Protein AF-A0A5R2NB68-F1 (afdb_monomer)

Sequence (359 aa):
IEPADVLGRFRFDFLNQVLKGNRSAAGHLEDLQAHRPFRDFVYELKGGRPDCRWVLTSGFPRFDGDGKFAGYRGMGRNVTALASAFEGMEPPVGSEPVRHLADLERTMDAMHMGVVLLDARLDTLIVNKAYRDLSRIPDGAVTVGAPFSLLMELNRRNGIYGDIDEKQWQRYLATRVEEIRAGTVAPREFAHADGRTMMFSVTALSGGKRLLTYYEVTEVKRRDAEIENANAKIAETFANLRTMVDQMPIGVLVLDADMRAEVINRAFYDFWQIDARRAETGCSFRELMDASRDIDPYGSDDATWQRHVAEREAEIRAGIAGSRQFPRNDGRTLISSMAPLAGGKRFISYVDVTDMKDR

Foldseek 3Di:
DPPVVPPPDDPCVQFDFWAPFPDDPVNVVVCVVVQHWDFQGKTATRVADLQQGIKTKTWHWDADPVRHTPGTDIDIDRCNLVVVVQVPPPDDDDDDDPVSVVVVLVVCVVQLKWKFKAALQQFTQDTHPSVCVVLVPDPPNDDGRHHVLVSVVSSVVSQFAHDDDPVRSVVVSVVVVVVLQVAWAPWDWDAGPVGWIKTWIWTQHPNNMIMIMIDTCRVVVVVVVVVVVVVVVVVVVVVVVLVVQQPDCKFKFKAALQQFTQDTHPNVCVVLVADCVQHDGGDHPLSSLVSSLVFAPQNPDPVSSVVVSVVVVVVVNVQDWDWDWGQTNVRWIKIWTWHADPNSMIMIIIDTCNVVVVD

Nearest PDB structures (foldseek):
  3b33-assembly1_A-2  TM=5.456E-01  e=5.673E-04  Vibrio parahaemolyticus RIMD 2210633
  3mfx-assembly2_C-2  TM=5.207E-01  e=1.303E-03  Shewanella oneidensis
  5xge-assembly1_A  TM=3.426E-01  e=3.532E-03  Pseudomonas aeruginosa PAO1
  8tyq-assembly1_A  TM=4.981E-01  e=9.764E+00  Homo sapiens
  6vno-assembly1_A  TM=2.618E-01  e=2.729E+00  Homo sapiens

Solvent-accessible surface area (backbone atoms only — not comparable to full-atom values): 19951 Å² total; per-residue (Å²): 129,64,72,82,82,54,67,96,57,65,75,69,82,41,52,66,47,64,61,94,52,102,61,54,75,66,59,54,50,50,32,60,75,66,59,44,66,50,69,74,47,45,32,29,40,54,88,39,51,91,82,46,28,25,35,31,32,30,33,37,62,39,58,49,99,85,69,47,84,70,48,72,54,66,55,78,41,78,37,22,73,60,52,53,65,67,60,67,81,60,91,77,91,78,89,75,80,68,63,62,55,55,53,50,52,52,54,39,49,74,64,56,36,14,39,37,33,25,39,64,87,39,25,27,69,41,73,42,66,30,30,30,63,76,43,68,51,61,90,81,77,68,58,78,65,40,51,51,67,56,57,52,51,47,25,44,77,62,39,39,74,42,96,64,56,72,71,59,42,54,54,50,52,53,51,50,53,50,53,56,68,76,30,65,37,75,78,41,80,46,73,34,60,83,72,47,34,32,37,38,34,32,44,49,44,82,85,58,19,36,41,37,42,35,36,76,42,46,69,61,53,50,52,52,52,50,50,51,52,52,52,50,53,49,52,51,51,52,54,51,52,51,53,55,52,42,68,35,92,41,16,35,38,30,27,41,68,86,42,25,27,75,39,71,25,53,35,32,33,67,75,47,69,35,61,60,92,81,55,51,79,62,39,42,56,65,59,53,48,64,60,26,27,88,49,35,77,56,43,86,42,73,72,57,28,55,50,52,53,52,53,50,51,51,51,59,69,68,43,66,66,50,73,48,80,42,74,36,68,87,71,46,31,31,40,39,40,37,42,64,43,82,87,61,19,35,42,36,40,34,36,81,44,50,79,67,69,83,109

Mean predicted aligned error: 17.68 Å

pLDDT: mean 75.18, std 15.89, range [31.84, 94.69]

Secondary structure (DSSP, 8-state):
--GGGTTTS-GGGGEEEE-SSSS-HHHHHHHHHTT--EEEEEEEETT--TTS-EEEEEEEEEE-TTS-EEEEEEEEEE-HHHHHHHHTTS---SS-SHHHHHHHHHHHHHTT-EEEEE-TTSBEEEE-HHHHHHTTPPTTSS-TT-BHHHHHHHHHHTTTT-S--HHHHHHHHHHHHHHHHH--EEEEEEE-TTS-EEEEEEEE-GGG-EEEEEEE-HHHHHHHHHHHHHHHHHHHHHHHHHHHHHH-SSEEEEE-TTSBEEEE-HHHHHHHT--TTTS-TT-BHHHHHHHTGGGSTTTTSHHHHHHHHHHHHHHHHHT--EEEEEE-TTS-EEEEEEEE-GGG-EEEEEEE-GGGS--

Radius of gyration: 33.85 Å; Cα contacts (8 Å, |Δi|>4): 533; chains: 1; bounding box: 66×52×93 Å

Structure (mmCIF, N/CA/C/O backbone):
data_AF-A0A5R2NB68-F1
#
_entry.id   AF-A0A5R2NB68-F1
#
loop_
_atom_site.group_PDB
_atom_site.id
_atom_site.type_symbol
_atom_site.label_atom_id
_atom_site.label_alt_id
_atom_site.label_comp_id
_atom_site.label_asym_id
_atom_site.label_entity_id
_atom_site.label_seq_id
_atom_site.pdbx_PDB_ins_code
_atom_site.Cartn_x
_atom_site.Cartn_y
_atom_site.Cartn_z
_atom_site.occupancy
_atom_site.B_iso_or_equiv
_atom_site.auth_seq_id
_atom_site.auth_comp_id
_atom_site.auth_asym_id
_atom_site.auth_atom_id
_atom_site.pdbx_PDB_model_num
ATOM 1 N N . ILE A 1 1 ? 6.509 -23.742 19.242 1.00 59.50 1 ILE A N 1
ATOM 2 C CA . ILE A 1 1 ? 6.675 -24.814 18.239 1.00 59.50 1 ILE A CA 1
ATOM 3 C C . ILE A 1 1 ? 7.964 -24.502 17.507 1.00 59.50 1 ILE A C 1
ATOM 5 O O . ILE A 1 1 ? 8.134 -23.343 17.139 1.00 59.50 1 ILE A O 1
ATOM 9 N N . GLU A 1 2 ? 8.881 -25.460 17.393 1.00 60.47 2 GLU A N 1
ATOM 10 C CA . GLU A 1 2 ? 10.114 -25.251 16.630 1.00 60.47 2 GLU A CA 1
ATOM 11 C C . GLU A 1 2 ? 9.780 -25.153 15.131 1.00 60.47 2 GLU A C 1
ATOM 13 O O . GLU A 1 2 ? 8.906 -25.886 14.661 1.00 60.47 2 GLU A O 1
ATOM 18 N N . PRO A 1 3 ? 10.435 -24.274 14.349 1.00 55.06 3 PRO A N 1
ATOM 19 C CA . PRO A 1 3 ? 10.119 -24.091 12.928 1.00 55.06 3 PRO A CA 1
ATOM 20 C C . PRO A 1 3 ? 10.153 -25.389 12.104 1.00 55.06 3 PRO A C 1
ATOM 22 O O . PRO A 1 3 ? 9.357 -25.556 11.182 1.00 55.06 3 PRO A O 1
ATOM 25 N N . ALA A 1 4 ? 11.029 -26.333 12.457 1.00 69.62 4 ALA A N 1
ATOM 26 C CA . ALA A 1 4 ? 11.161 -27.620 11.773 1.00 69.62 4 ALA A CA 1
ATOM 27 C C . ALA A 1 4 ? 9.907 -28.514 11.877 1.00 69.62 4 ALA A C 1
ATOM 29 O O . ALA A 1 4 ? 9.674 -29.333 10.992 1.00 69.62 4 ALA A O 1
ATOM 30 N N . ASP A 1 5 ? 9.071 -28.329 12.904 1.00 59.81 5 ASP A N 1
ATOM 31 C CA . ASP A 1 5 ? 7.894 -29.176 13.157 1.00 59.81 5 ASP A CA 1
ATOM 32 C C . ASP A 1 5 ? 6.644 -28.735 12.377 1.00 59.81 5 ASP A C 1
ATOM 34 O O . ASP A 1 5 ? 5.651 -29.466 12.314 1.00 59.81 5 ASP A O 1
ATOM 38 N N . VAL A 1 6 ? 6.674 -27.530 11.799 1.00 57.38 6 VAL A N 1
ATOM 39 C CA . VAL A 1 6 ? 5.534 -26.878 11.126 1.00 57.38 6 VAL A CA 1
ATOM 40 C C . VAL A 1 6 ? 5.744 -26.707 9.624 1.00 57.38 6 VAL A C 1
ATOM 42 O O . VAL A 1 6 ? 4.770 -26.656 8.871 1.00 57.38 6 VAL A O 1
ATOM 45 N N . LEU A 1 7 ? 6.993 -26.635 9.162 1.00 60.47 7 LEU A N 1
ATOM 46 C CA . LEU A 1 7 ? 7.307 -26.495 7.741 1.00 60.47 7 LEU A CA 1
ATOM 47 C C . LEU A 1 7 ? 6.904 -27.7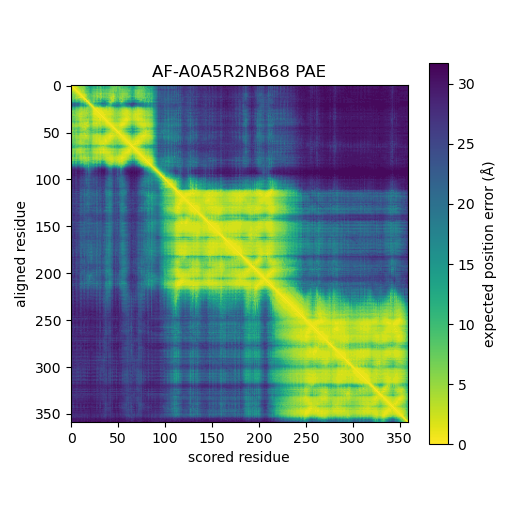63 6.961 1.00 60.47 7 LEU A C 1
ATOM 49 O O . LEU A 1 7 ? 7.283 -28.875 7.315 1.00 60.47 7 LEU A O 1
ATOM 53 N N . GLY A 1 8 ? 6.119 -27.589 5.891 1.00 55.69 8 GLY A N 1
ATOM 54 C CA . GLY A 1 8 ? 5.647 -28.679 5.021 1.00 55.69 8 GLY A CA 1
ATOM 55 C C . GLY A 1 8 ? 4.375 -29.400 5.487 1.00 55.69 8 GLY A C 1
ATOM 56 O O . GLY A 1 8 ? 3.922 -30.318 4.806 1.00 55.69 8 GLY A O 1
ATOM 57 N N . ARG A 1 9 ? 3.775 -28.992 6.613 1.00 55.28 9 ARG A N 1
ATOM 58 C CA . ARG A 1 9 ? 2.526 -29.566 7.142 1.00 55.28 9 ARG A CA 1
ATOM 59 C C . ARG A 1 9 ? 1.340 -28.627 6.963 1.00 55.28 9 ARG A C 1
ATOM 61 O O . ARG A 1 9 ? 1.502 -27.417 6.795 1.00 55.28 9 ARG A O 1
ATOM 68 N N . PHE A 1 10 ? 0.131 -29.182 6.991 1.00 53.19 10 PHE A N 1
ATOM 69 C CA . PHE A 1 10 ? -1.071 -28.390 6.789 1.00 53.19 10 PHE A CA 1
ATOM 70 C C . PHE A 1 10 ? -1.424 -27.627 8.071 1.00 53.19 10 PHE A C 1
ATOM 72 O O . PHE A 1 10 ? -1.442 -28.180 9.166 1.00 53.19 10 PHE A O 1
ATOM 79 N N . ARG A 1 11 ? -1.724 -26.327 7.955 1.00 57.34 11 ARG A N 1
ATOM 80 C CA . ARG A 1 11 ? -1.986 -25.431 9.102 1.00 57.34 11 ARG A CA 1
ATOM 81 C C . ARG A 1 11 ? -3.080 -25.951 10.049 1.00 57.34 11 ARG A C 1
ATOM 83 O O . ARG A 1 11 ? -2.992 -25.708 11.250 1.00 57.34 11 ARG A O 1
ATOM 90 N N . PHE A 1 12 ? -4.090 -26.656 9.534 1.00 52.16 12 PHE A N 1
ATOM 91 C CA . PHE A 1 12 ? -5.168 -27.221 10.357 1.00 52.16 12 PHE A CA 1
ATOM 92 C C . PHE A 1 12 ? -4.726 -28.407 11.223 1.00 52.16 12 PHE A C 1
ATOM 94 O O . PHE A 1 12 ? -5.387 -28.680 12.220 1.00 52.16 12 PHE A O 1
ATOM 101 N N . ASP A 1 13 ? -3.588 -29.045 10.934 1.00 51.59 13 ASP A N 1
ATOM 102 C CA . ASP A 1 13 ? -3.047 -30.135 11.762 1.00 51.59 13 ASP A CA 1
ATOM 103 C C . ASP A 1 13 ? -2.621 -29.642 13.159 1.00 51.59 13 ASP A C 1
ATOM 105 O O . ASP A 1 13 ? -2.528 -30.418 14.116 1.00 51.59 13 ASP A O 1
ATOM 109 N N . PHE A 1 14 ? -2.394 -28.330 13.281 1.00 54.69 14 PHE A N 1
ATOM 110 C CA . PHE A 1 14 ? -1.982 -27.633 14.501 1.00 54.69 14 PHE A CA 1
ATOM 111 C C . PHE A 1 14 ? -3.124 -26.856 15.159 1.00 54.69 14 PHE A C 1
ATOM 113 O O . PHE A 1 14 ? -2.890 -26.100 16.102 1.00 54.69 14 PHE A O 1
ATOM 120 N N . LEU A 1 15 ? -4.351 -27.023 14.671 1.00 56.44 15 LEU A N 1
ATOM 121 C CA . LEU A 1 15 ? -5.538 -26.401 15.232 1.00 56.44 15 LEU A CA 1
ATOM 122 C C . LEU A 1 15 ? -6.202 -27.389 16.197 1.00 56.44 15 LEU A C 1
ATOM 124 O O . LEU A 1 15 ? -6.597 -28.479 15.790 1.00 56.44 15 LEU A O 1
ATOM 128 N N . ASN A 1 16 ? -6.306 -27.023 17.477 1.00 55.03 16 ASN A N 1
ATOM 129 C CA . ASN A 1 16 ? -6.963 -27.864 18.485 1.00 55.03 16 ASN A CA 1
ATOM 130 C C . ASN A 1 16 ? -8.432 -27.472 18.675 1.00 55.03 16 ASN A C 1
ATOM 132 O O . ASN A 1 16 ? -9.334 -28.301 18.586 1.00 55.03 16 ASN A O 1
ATOM 136 N N . GLN A 1 17 ? -8.668 -26.178 18.876 1.00 51.97 17 GLN A N 1
ATOM 137 C CA . GLN A 1 17 ? -9.988 -25.598 19.082 1.00 51.97 17 GLN A CA 1
ATOM 138 C C . GLN A 1 17 ? -10.069 -24.240 18.382 1.00 51.97 17 GLN A C 1
ATOM 140 O O . GLN A 1 17 ? -9.066 -23.557 18.200 1.00 51.97 17 GLN A O 1
ATOM 145 N N . VAL A 1 18 ? -11.268 -23.824 17.981 1.00 52.91 18 VAL A N 1
ATOM 146 C CA . VAL A 1 18 ? -11.535 -22.443 17.553 1.00 52.91 18 VAL A CA 1
ATOM 147 C C . VAL A 1 18 ? -12.379 -21.789 18.636 1.00 52.91 18 VAL A C 1
ATOM 149 O O . VAL A 1 18 ? -13.377 -22.368 19.072 1.00 52.91 18 VAL A O 1
ATOM 152 N N . LEU A 1 19 ? -11.993 -20.589 19.070 1.00 46.91 19 LEU A N 1
ATOM 153 C CA . LEU A 1 19 ? -12.838 -19.773 19.940 1.00 46.91 19 LEU A CA 1
ATOM 154 C C . LEU A 1 19 ? -14.124 -19.474 19.157 1.00 46.91 19 LEU A C 1
ATOM 156 O O . LEU A 1 19 ? -14.044 -19.010 18.020 1.00 46.91 19 LEU A O 1
ATOM 160 N N . LYS A 1 20 ? -15.305 -19.783 19.715 1.00 40.78 20 LYS A N 1
ATOM 161 C CA . LYS A 1 20 ? -16.604 -19.548 19.053 1.00 40.78 20 LYS A CA 1
ATOM 162 C C . LYS A 1 20 ? -16.838 -18.041 18.859 1.00 40.78 20 LYS A C 1
ATOM 164 O O . LYS A 1 20 ? -17.503 -17.400 19.665 1.00 40.78 20 LYS A O 1
ATOM 169 N N . GLY A 1 21 ? -16.261 -17.492 17.796 1.00 42.75 21 GLY A N 1
ATOM 170 C CA . GLY A 1 21 ? -16.506 -16.160 17.255 1.00 42.75 21 GLY A CA 1
ATOM 171 C C . GLY A 1 21 ? -17.236 -16.237 15.911 1.00 42.75 21 GLY A C 1
ATOM 172 O O . GLY A 1 21 ? -17.686 -17.299 15.487 1.00 42.75 21 GLY A O 1
ATOM 173 N N . ASN A 1 22 ? -17.327 -15.107 15.209 1.00 35.41 22 ASN A N 1
ATOM 174 C CA . ASN A 1 22 ? -18.113 -14.930 13.978 1.00 35.41 22 ASN A CA 1
ATOM 175 C C . ASN A 1 22 ? -17.733 -15.818 12.766 1.00 35.41 22 ASN A C 1
ATOM 177 O O . ASN A 1 22 ? -18.388 -15.713 11.731 1.00 35.41 22 ASN A O 1
ATOM 181 N N . ARG A 1 23 ? -16.692 -16.663 12.836 1.00 47.62 23 ARG A N 1
ATOM 182 C CA . ARG A 1 23 ? -16.308 -17.586 11.752 1.00 47.62 23 ARG A CA 1
ATOM 183 C C . ARG A 1 23 ? -16.019 -18.984 12.288 1.00 47.62 23 ARG A C 1
ATOM 185 O O . ARG A 1 23 ? -15.234 -19.154 13.215 1.00 47.62 23 ARG A O 1
ATOM 192 N N . SER A 1 24 ? -16.634 -19.988 11.666 1.00 53.53 24 SER A N 1
ATOM 193 C CA . SER A 1 24 ? -16.342 -21.397 11.929 1.00 53.53 24 SER A CA 1
ATOM 194 C C . SER A 1 24 ? -15.013 -21.808 11.285 1.00 53.53 24 SER A C 1
ATOM 196 O O . SER A 1 24 ? -14.562 -21.197 10.313 1.00 53.53 24 SER A O 1
ATOM 198 N N . ALA A 1 25 ? -14.403 -22.888 11.783 1.00 52.09 25 ALA A N 1
ATOM 199 C CA . ALA A 1 25 ? -13.235 -23.504 11.144 1.00 52.09 25 ALA A CA 1
ATOM 200 C C . ALA A 1 25 ? -13.486 -23.816 9.653 1.00 52.09 25 ALA A C 1
ATOM 202 O O . ALA A 1 25 ? -12.584 -23.666 8.834 1.00 52.09 25 ALA A O 1
ATOM 203 N N . ALA A 1 26 ? -14.725 -24.182 9.303 1.00 53.91 26 ALA A N 1
ATOM 204 C CA . ALA A 1 26 ? -15.146 -24.464 7.934 1.00 53.91 26 ALA A CA 1
ATOM 205 C C . ALA A 1 26 ? -15.131 -23.215 7.035 1.00 53.91 26 ALA A C 1
ATOM 207 O O . ALA A 1 26 ? -14.586 -23.272 5.939 1.00 53.91 26 ALA A O 1
ATOM 208 N N . GLY A 1 27 ? -15.642 -22.071 7.508 1.00 61.03 27 GLY A N 1
ATOM 209 C CA . GLY A 1 27 ? -15.602 -20.823 6.732 1.00 61.03 27 GLY A CA 1
ATOM 210 C C . GLY A 1 27 ? -14.177 -20.303 6.520 1.00 61.03 27 GLY A C 1
ATOM 211 O O . GLY A 1 27 ? -13.845 -19.784 5.460 1.00 61.03 27 GLY A O 1
ATOM 212 N N . HIS A 1 28 ? -13.293 -20.506 7.501 1.00 62.31 28 HIS A N 1
ATOM 213 C CA . HIS A 1 28 ? -11.878 -20.185 7.332 1.00 62.31 28 HIS A CA 1
ATOM 214 C C . HIS A 1 28 ? -11.176 -21.115 6.329 1.00 62.31 28 HIS A C 1
ATOM 216 O O . HIS A 1 28 ? -10.346 -20.653 5.548 1.00 62.31 28 HIS A O 1
ATOM 222 N N . LEU A 1 29 ? -11.514 -22.409 6.321 1.00 60.00 29 LEU A N 1
ATOM 223 C CA . LEU A 1 29 ? -10.993 -23.364 5.340 1.00 60.00 29 LEU A CA 1
ATOM 224 C C . LEU A 1 29 ? -11.423 -22.995 3.913 1.00 60.00 29 LEU A C 1
ATOM 226 O O . LEU A 1 29 ? -10.606 -23.058 2.999 1.00 60.00 29 LEU A O 1
ATOM 230 N N . GLU A 1 30 ? -12.668 -22.559 3.740 1.00 66.81 30 GLU A N 1
ATOM 231 C CA . GLU A 1 30 ? -13.192 -22.105 2.452 1.00 66.81 30 GLU A CA 1
ATOM 232 C C . GLU A 1 30 ? -12.431 -20.878 1.921 1.00 66.81 30 GLU A C 1
ATOM 234 O O . GLU A 1 30 ? -12.047 -20.839 0.753 1.00 66.81 30 GLU A O 1
ATOM 239 N N . ASP A 1 31 ? -12.138 -19.900 2.785 1.00 72.88 31 ASP A N 1
ATOM 240 C CA . ASP A 1 31 ? -11.333 -18.734 2.404 1.00 72.88 31 ASP A CA 1
ATOM 241 C C . ASP A 1 31 ? -9.923 -19.120 1.957 1.00 72.88 31 ASP A C 1
ATOM 243 O O . ASP A 1 31 ? -9.405 -18.541 1.003 1.00 72.88 31 ASP A O 1
ATOM 247 N N . LEU A 1 32 ? -9.316 -20.109 2.615 1.00 68.12 32 LEU A N 1
ATOM 248 C CA . LEU A 1 32 ? -7.993 -20.609 2.252 1.00 68.12 32 LEU A CA 1
ATOM 249 C C . LEU A 1 32 ? -8.011 -21.369 0.918 1.00 68.12 32 LEU A C 1
ATOM 251 O O . LEU A 1 32 ? -7.107 -21.176 0.109 1.00 68.12 32 LEU A O 1
ATOM 255 N N . GLN A 1 33 ? -9.041 -22.181 0.661 1.00 69.38 33 GLN A N 1
ATOM 256 C CA . GLN A 1 33 ? -9.219 -22.896 -0.612 1.00 69.38 33 GLN A CA 1
ATOM 257 C C . GLN A 1 33 ? -9.496 -21.946 -1.783 1.00 69.38 33 GLN A C 1
ATOM 259 O O . GLN A 1 33 ? -9.043 -22.187 -2.897 1.00 69.38 33 GLN A O 1
ATOM 264 N N . ALA A 1 34 ? -10.217 -20.854 -1.527 1.00 80.69 34 ALA A N 1
ATOM 265 C CA . ALA A 1 34 ? -10.539 -19.841 -2.525 1.00 80.69 34 ALA A CA 1
ATOM 266 C C . ALA A 1 34 ? -9.476 -18.731 -2.650 1.00 80.69 34 ALA A C 1
ATOM 268 O O . ALA A 1 34 ? -9.711 -17.742 -3.343 1.00 80.69 34 ALA A O 1
ATOM 269 N N . HIS A 1 35 ? -8.334 -18.856 -1.962 1.00 83.56 35 HIS A N 1
ATOM 270 C CA . HIS A 1 35 ? -7.263 -17.853 -1.916 1.00 83.56 35 HIS A CA 1
ATOM 271 C C . HIS A 1 35 ? -7.749 -16.439 -1.537 1.00 83.56 35 HIS A C 1
ATOM 273 O O . HIS A 1 35 ? -7.235 -15.434 -2.029 1.00 83.56 35 HIS A O 1
ATOM 279 N N . ARG A 1 36 ? -8.747 -16.339 -0.651 1.00 81.75 36 ARG A N 1
ATOM 280 C CA . ARG A 1 36 ? -9.315 -15.069 -0.182 1.00 81.75 36 ARG A CA 1
ATOM 281 C C . ARG A 1 36 ? -8.569 -14.535 1.040 1.00 81.75 36 ARG A C 1
ATOM 283 O O . ARG A 1 36 ? -8.073 -15.325 1.848 1.00 81.75 36 ARG A O 1
ATOM 290 N N . PRO A 1 37 ? -8.489 -13.205 1.222 1.00 73.94 37 PRO A N 1
ATOM 291 C CA . PRO A 1 37 ? -7.977 -12.628 2.457 1.00 73.94 37 PRO A CA 1
ATOM 292 C C . PRO A 1 37 ? -8.890 -12.977 3.640 1.00 73.94 37 PRO A C 1
ATOM 294 O O . PRO A 1 37 ? -10.116 -12.958 3.527 1.00 73.94 37 PRO A O 1
ATOM 297 N N . PHE A 1 38 ? -8.292 -13.234 4.800 1.00 71.31 38 PHE A N 1
ATOM 298 C CA . PHE A 1 38 ? -9.010 -13.495 6.048 1.00 71.31 38 PHE A CA 1
ATOM 299 C C . PHE A 1 38 ? -8.432 -12.647 7.183 1.00 71.31 38 PHE A C 1
ATOM 301 O O . PHE A 1 38 ? -7.258 -12.269 7.167 1.00 71.31 38 PHE A O 1
ATOM 308 N N . ARG A 1 39 ? -9.263 -12.324 8.176 1.00 68.12 39 ARG A N 1
ATOM 309 C CA . ARG A 1 39 ? -8.883 -11.461 9.300 1.00 68.12 39 ARG A CA 1
ATOM 310 C C . ARG A 1 39 ? -9.400 -12.015 10.618 1.00 68.12 39 ARG A C 1
ATOM 312 O O . ARG A 1 39 ? -10.455 -12.644 10.646 1.00 68.12 39 ARG A O 1
ATOM 319 N N . ASP A 1 40 ? -8.630 -11.758 11.668 1.00 60.91 40 ASP A N 1
ATOM 320 C CA . ASP A 1 40 ? -8.975 -11.973 13.072 1.00 60.91 40 ASP A CA 1
ATOM 321 C C . ASP A 1 40 ? -9.422 -13.411 13.385 1.00 60.91 40 ASP A C 1
ATOM 323 O O . ASP A 1 40 ? -10.302 -13.652 14.209 1.00 60.91 40 ASP A O 1
ATOM 327 N N . PHE A 1 41 ? -8.804 -14.396 12.722 1.00 62.81 41 PHE A N 1
ATOM 328 C CA . PHE A 1 41 ? -9.082 -15.807 12.966 1.00 62.81 41 PHE A CA 1
ATOM 329 C C . PHE A 1 41 ? -8.360 -16.275 14.230 1.00 62.81 41 PHE A C 1
ATOM 331 O O . PHE A 1 41 ? -7.129 -16.394 14.233 1.00 62.81 41 PHE A O 1
ATOM 338 N N . VAL A 1 42 ? -9.129 -16.532 15.289 1.00 61.59 42 VAL A N 1
ATOM 339 C CA . VAL A 1 42 ? -8.623 -16.946 16.603 1.00 61.59 42 VAL A CA 1
ATOM 340 C C . VAL A 1 42 ? -8.748 -18.450 16.782 1.00 61.59 42 VAL A C 1
ATOM 342 O O . VAL A 1 42 ? -9.847 -18.998 16.721 1.00 61.59 42 VAL A O 1
ATOM 345 N N . TYR A 1 43 ? -7.634 -19.114 17.062 1.00 60.31 43 TYR A N 1
ATOM 346 C CA . TYR A 1 43 ? -7.609 -20.551 17.301 1.00 60.31 43 TYR A CA 1
ATOM 347 C C . TYR A 1 43 ? -6.626 -20.928 18.404 1.00 60.31 43 TYR A C 1
ATOM 349 O O . TYR A 1 43 ? -5.675 -20.205 18.707 1.00 60.31 43 TYR A O 1
ATOM 357 N N . GLU A 1 44 ? -6.887 -22.073 19.014 1.00 66.06 44 GLU A N 1
ATOM 358 C CA . GLU A 1 44 ? -6.002 -22.727 19.955 1.00 66.06 44 GLU A CA 1
ATOM 359 C C . GLU A 1 44 ? -4.957 -23.534 19.184 1.00 66.06 44 GLU A C 1
ATOM 361 O O . GLU A 1 44 ? -5.280 -24.389 18.349 1.00 66.06 44 GLU A O 1
ATOM 366 N N . LEU A 1 45 ? -3.696 -23.264 19.488 1.00 66.38 45 LEU A N 1
ATOM 367 C CA . LEU A 1 45 ? -2.552 -23.939 18.913 1.00 66.38 45 LEU A CA 1
ATOM 368 C C . LEU A 1 45 ? -2.335 -25.286 19.619 1.00 66.38 45 LEU A C 1
ATOM 370 O O . LEU A 1 45 ? -2.066 -25.342 20.820 1.00 66.38 45 LEU A O 1
ATOM 374 N N . LYS A 1 46 ? -2.415 -26.385 18.869 1.00 61.94 46 LYS A N 1
ATOM 375 C CA . LYS A 1 46 ? -2.178 -27.743 19.373 1.00 61.94 46 LYS A CA 1
ATOM 376 C C . LYS A 1 46 ? -0.729 -27.885 19.846 1.00 61.94 46 LYS A C 1
ATOM 378 O O . LYS A 1 46 ? 0.201 -27.679 19.070 1.00 61.94 46 LYS A O 1
ATOM 383 N N . GLY A 1 47 ? -0.537 -28.226 21.122 1.00 69.56 47 GLY A N 1
ATOM 384 C CA . GLY A 1 47 ? 0.793 -28.255 21.747 1.00 69.56 47 GLY A CA 1
ATOM 385 C C . GLY A 1 47 ? 1.405 -26.864 21.972 1.00 69.56 47 GLY A C 1
ATOM 386 O O . GLY A 1 47 ? 2.615 -26.750 22.173 1.00 69.56 47 GLY A O 1
ATOM 387 N N . GLY A 1 48 ? 0.594 -25.800 21.912 1.00 65.12 48 GLY A N 1
ATOM 388 C CA . GLY A 1 48 ? 1.003 -24.455 22.300 1.00 65.12 48 GLY A CA 1
ATOM 389 C C . GLY A 1 48 ? 1.453 -24.420 23.760 1.00 65.12 48 GLY A C 1
ATOM 390 O O . GLY A 1 48 ? 0.901 -25.115 24.615 1.00 65.12 48 GLY A O 1
ATOM 391 N N . ARG A 1 49 ? 2.481 -23.619 24.052 1.00 69.00 49 ARG A N 1
ATOM 392 C CA . ARG A 1 49 ? 2.924 -23.406 25.435 1.00 69.00 49 ARG A CA 1
ATOM 393 C C . ARG A 1 49 ? 1.818 -22.670 26.215 1.00 69.00 49 ARG A C 1
ATOM 395 O O . ARG A 1 49 ? 1.043 -21.947 25.590 1.00 69.00 49 ARG A O 1
ATOM 402 N N . PRO A 1 50 ? 1.733 -22.802 27.551 1.00 59.91 50 PRO A N 1
ATOM 403 C CA . PRO A 1 50 ? 0.681 -22.159 28.348 1.00 59.91 50 PRO A CA 1
ATOM 404 C C . PRO A 1 50 ? 0.589 -20.635 28.180 1.00 59.91 50 PRO A C 1
ATOM 406 O O . PRO A 1 50 ? -0.484 -20.063 28.326 1.00 59.91 50 PRO A O 1
ATOM 409 N N . ASP A 1 51 ? 1.699 -19.980 27.845 1.00 62.44 51 ASP A N 1
ATOM 410 C CA . ASP A 1 51 ? 1.814 -18.548 27.567 1.00 62.44 51 ASP A CA 1
ATOM 411 C C . ASP A 1 51 ? 1.470 -18.171 26.115 1.00 62.44 51 ASP A C 1
ATOM 413 O O . ASP A 1 51 ? 1.277 -16.993 25.829 1.00 62.44 51 ASP A O 1
ATOM 417 N N . CYS A 1 52 ? 1.362 -19.138 25.197 1.00 66.69 52 CYS A N 1
ATOM 418 C CA . CYS A 1 52 ? 1.063 -18.960 23.769 1.00 66.69 52 CYS A CA 1
ATOM 419 C C . CYS A 1 52 ? 0.175 -20.106 23.240 1.00 66.69 52 CYS A C 1
ATOM 421 O O . CYS A 1 52 ? 0.515 -20.827 22.296 1.00 66.69 52 CYS A O 1
ATOM 423 N N . ARG A 1 53 ? -0.959 -20.299 23.913 1.00 68.31 53 ARG A N 1
ATOM 424 C CA . ARG A 1 53 ? -1.991 -21.297 23.624 1.00 68.31 53 ARG A CA 1
ATOM 425 C C . ARG A 1 53 ? -3.003 -20.799 22.591 1.00 68.31 53 ARG A C 1
ATOM 427 O O . ARG A 1 53 ? -3.389 -21.561 21.713 1.00 68.31 53 ARG A O 1
ATOM 434 N N . TRP A 1 54 ? -3.405 -19.532 22.658 1.00 64.19 54 TRP A N 1
ATOM 435 C CA . TRP A 1 54 ? -4.379 -18.922 21.751 1.00 64.19 54 TRP A CA 1
ATOM 436 C C . TRP A 1 54 ? -3.725 -17.895 20.834 1.00 64.19 54 TRP A C 1
ATOM 438 O O . TRP A 1 54 ? -2.996 -17.008 21.285 1.00 64.19 54 TRP A O 1
ATOM 448 N N . VAL A 1 55 ? -4.021 -17.985 19.539 1.00 66.38 55 VAL A N 1
ATOM 449 C CA . VAL A 1 55 ? -3.410 -17.144 18.507 1.00 66.38 55 VAL A CA 1
ATOM 450 C C . VAL A 1 55 ? -4.488 -16.551 17.608 1.00 66.38 55 VAL A C 1
ATOM 452 O O . VAL A 1 55 ? -5.333 -17.266 17.075 1.00 66.38 55 VAL A O 1
ATOM 455 N N . LEU A 1 56 ? -4.437 -15.235 17.420 1.00 67.00 56 LEU A N 1
ATOM 456 C CA . LEU A 1 56 ? -5.213 -14.499 16.429 1.00 67.00 56 LEU A CA 1
ATOM 457 C C . LEU A 1 56 ? -4.365 -14.333 15.174 1.00 67.00 56 LEU A C 1
ATOM 459 O O . LEU A 1 56 ? -3.234 -13.861 15.249 1.00 67.00 56 LEU A O 1
ATOM 463 N N . THR A 1 57 ? -4.900 -14.688 14.011 1.00 71.31 57 THR A N 1
ATOM 464 C CA . THR A 1 57 ? -4.180 -14.571 12.738 1.00 71.31 57 THR A CA 1
ATOM 465 C C . THR A 1 57 ? -5.005 -13.868 11.671 1.00 71.31 57 THR A C 1
ATOM 467 O O . THR A 1 57 ? -6.191 -14.144 11.497 1.00 71.31 57 THR A O 1
ATOM 470 N N . SER A 1 58 ? -4.333 -13.004 10.916 1.00 73.19 58 SER A N 1
ATOM 471 C CA . SER A 1 58 ? -4.869 -12.333 9.729 1.00 73.19 58 SER A CA 1
ATOM 472 C C . SER A 1 58 ? -3.906 -12.551 8.569 1.00 73.19 58 SER A C 1
ATOM 474 O O . SER A 1 58 ? -2.693 -12.505 8.778 1.00 73.19 58 SER A O 1
ATOM 476 N N . GLY A 1 59 ? -4.419 -12.782 7.361 1.00 79.25 59 GLY A N 1
ATOM 477 C CA . GLY A 1 59 ? -3.601 -13.118 6.198 1.00 79.25 59 GLY A CA 1
ATOM 478 C C . GLY A 1 59 ? -4.170 -12.601 4.881 1.00 79.25 59 GLY A C 1
ATOM 479 O O . GLY A 1 59 ? -5.374 -12.663 4.638 1.00 79.25 59 GLY A O 1
ATOM 480 N N . PHE A 1 60 ? -3.272 -12.131 4.014 1.00 83.19 60 PHE A N 1
ATOM 481 C CA . PHE A 1 60 ? -3.554 -11.736 2.636 1.00 83.19 60 PHE A CA 1
ATOM 482 C C . PHE A 1 60 ? -2.856 -12.690 1.658 1.00 83.19 60 PHE A C 1
ATOM 484 O O . PHE A 1 60 ? -1.693 -13.040 1.893 1.00 83.19 60 PHE A O 1
ATOM 491 N N . PRO A 1 61 ? -3.534 -13.115 0.579 1.00 88.69 61 PRO A N 1
ATOM 492 C CA . PRO A 1 61 ? -2.935 -13.983 -0.424 1.00 88.69 61 PRO A CA 1
ATOM 493 C C . PRO A 1 61 ? -1.822 -13.239 -1.173 1.00 88.69 61 PRO A C 1
ATOM 495 O O . PRO A 1 61 ? -1.916 -12.041 -1.447 1.00 88.69 61 PRO A O 1
ATOM 498 N N . ARG A 1 62 ? -0.748 -13.952 -1.496 1.00 88.44 62 ARG A N 1
ATOM 499 C CA . ARG A 1 62 ? 0.353 -13.494 -2.340 1.00 88.44 62 ARG A CA 1
ATOM 500 C C . ARG A 1 62 ? 0.413 -14.382 -3.569 1.00 88.44 62 ARG A C 1
ATOM 502 O O . ARG A 1 62 ? 0.274 -15.598 -3.468 1.00 88.44 62 ARG A O 1
ATOM 509 N N . PHE A 1 63 ? 0.658 -13.748 -4.703 1.00 84.12 63 PHE A N 1
ATOM 510 C CA . PHE A 1 63 ? 0.850 -14.398 -5.988 1.00 84.12 63 PHE A CA 1
ATOM 511 C C . PHE A 1 63 ? 2.253 -14.049 -6.494 1.00 84.12 63 PHE A C 1
ATOM 513 O O . PHE A 1 63 ? 2.783 -12.988 -6.142 1.00 84.12 63 PHE A O 1
ATOM 520 N N . ASP A 1 64 ? 2.881 -14.967 -7.218 1.00 87.06 64 ASP A N 1
ATOM 521 C CA . ASP A 1 64 ? 4.164 -14.730 -7.881 1.00 87.06 64 ASP A CA 1
ATOM 522 C C . ASP A 1 64 ? 3.988 -13.922 -9.183 1.00 87.06 64 ASP A C 1
ATOM 524 O O . ASP A 1 64 ? 2.890 -13.457 -9.499 1.00 87.06 64 ASP A O 1
ATOM 528 N N . GLY A 1 65 ? 5.088 -13.702 -9.913 1.00 69.75 65 GLY A N 1
ATOM 529 C CA . GLY A 1 65 ? 5.091 -12.925 -11.159 1.00 69.75 65 GLY A CA 1
ATOM 530 C C . GLY A 1 65 ? 4.228 -13.521 -12.277 1.00 69.75 65 GLY A C 1
ATOM 531 O O . GLY A 1 65 ? 3.793 -12.775 -13.149 1.00 69.75 65 GLY A O 1
ATOM 532 N N . ASP A 1 66 ? 3.912 -14.817 -12.201 1.00 82.50 66 ASP A N 1
ATOM 533 C CA . ASP A 1 66 ? 3.089 -15.545 -13.172 1.00 82.50 66 ASP A CA 1
ATOM 534 C C . ASP A 1 66 ? 1.616 -15.649 -12.726 1.00 82.50 66 ASP A C 1
ATOM 536 O O . ASP A 1 66 ? 0.803 -16.339 -13.344 1.00 82.50 66 ASP A O 1
ATOM 540 N N . GLY A 1 67 ? 1.248 -14.978 -11.626 1.00 78.38 67 GLY A N 1
ATOM 541 C CA . GLY A 1 67 ? -0.106 -14.989 -11.074 1.00 78.38 67 GLY A CA 1
ATOM 542 C C . GLY A 1 67 ? -0.469 -16.278 -10.330 1.00 78.38 67 GLY A C 1
ATOM 543 O O . GLY A 1 67 ? -1.633 -16.469 -9.965 1.00 78.38 67 GLY A O 1
ATOM 544 N N . LYS A 1 68 ? 0.496 -17.165 -10.061 1.00 85.56 68 LYS A N 1
ATOM 545 C CA . LYS A 1 68 ? 0.268 -18.395 -9.301 1.00 85.56 68 LYS A CA 1
ATOM 546 C C . LYS A 1 68 ? 0.315 -18.098 -7.805 1.00 85.56 68 LYS A C 1
ATOM 548 O O . LYS A 1 68 ? 1.093 -17.280 -7.320 1.00 85.56 68 LYS A O 1
ATOM 553 N N . PHE A 1 69 ? -0.558 -18.757 -7.047 1.00 81.12 69 PHE A N 1
ATOM 554 C CA . PHE A 1 69 ? -0.643 -18.568 -5.602 1.00 81.12 69 PHE A CA 1
ATOM 555 C C . PHE A 1 69 ? 0.652 -19.023 -4.907 1.00 81.12 69 PHE A C 1
ATOM 557 O O . PHE A 1 69 ? 1.009 -20.200 -4.942 1.00 81.12 69 PHE A O 1
ATOM 564 N N . ALA A 1 70 ? 1.331 -18.078 -4.256 1.00 81.69 70 ALA A N 1
ATOM 565 C CA . ALA A 1 70 ? 2.616 -18.256 -3.581 1.00 81.69 70 ALA A CA 1
ATOM 566 C C . ALA A 1 70 ? 2.480 -18.391 -2.050 1.00 81.69 70 ALA A C 1
ATOM 568 O O . ALA A 1 70 ? 3.469 -18.627 -1.356 1.00 81.69 70 ALA A O 1
ATOM 569 N N . GLY A 1 71 ? 1.268 -18.235 -1.503 1.00 80.25 71 GLY A N 1
ATOM 570 C CA . GLY A 1 71 ? 0.977 -18.399 -0.077 1.00 80.25 71 GLY A CA 1
ATOM 571 C C . GLY A 1 71 ? 0.272 -17.197 0.547 1.00 80.25 71 GLY A C 1
ATOM 572 O O . GLY A 1 71 ? -0.157 -16.270 -0.133 1.00 80.25 71 GLY A O 1
ATOM 573 N N . TYR A 1 72 ? 0.157 -17.201 1.875 1.00 77.44 72 TYR A N 1
ATOM 574 C CA . TYR A 1 72 ? -0.403 -16.086 2.640 1.00 77.44 72 TYR A CA 1
ATOM 575 C C . TYR A 1 72 ? 0.696 -15.312 3.362 1.00 77.44 72 TYR A C 1
ATOM 577 O O . TYR A 1 72 ? 1.548 -15.905 4.023 1.00 77.44 72 TYR A O 1
ATOM 585 N N . ARG A 1 73 ? 0.629 -13.979 3.310 1.00 78.38 73 ARG A N 1
ATOM 586 C CA . ARG A 1 73 ? 1.416 -13.095 4.175 1.00 78.38 73 ARG A CA 1
ATOM 587 C C . ARG A 1 73 ? 0.498 -12.476 5.214 1.00 78.38 73 ARG A C 1
ATOM 589 O O . ARG A 1 73 ? -0.559 -11.944 4.883 1.00 78.38 73 ARG A O 1
ATOM 596 N N . GLY A 1 74 ? 0.895 -12.555 6.473 1.00 71.06 74 GLY A N 1
ATOM 597 C CA . GLY A 1 74 ? 0.013 -12.208 7.571 1.00 71.06 74 GLY A CA 1
ATOM 598 C C . GLY A 1 74 ? 0.750 -11.890 8.855 1.00 71.06 74 GLY A C 1
ATOM 599 O O . GLY A 1 74 ? 1.971 -12.006 8.932 1.00 71.06 74 GLY A O 1
ATOM 600 N N . MET A 1 75 ? -0.024 -11.503 9.862 1.00 63.72 75 MET A N 1
ATOM 601 C CA . MET A 1 75 ? 0.457 -11.339 11.227 1.00 63.72 75 MET A CA 1
ATOM 602 C C . MET A 1 75 ? -0.288 -12.306 12.140 1.00 63.72 75 MET A C 1
ATOM 604 O O . MET A 1 75 ? -1.510 -12.452 12.044 1.00 63.72 75 MET A O 1
ATOM 608 N N . GLY A 1 76 ? 0.466 -12.958 13.021 1.00 60.66 76 GLY A N 1
ATOM 609 C CA . GLY A 1 76 ? -0.058 -13.723 14.142 1.00 60.66 76 GLY A CA 1
ATOM 610 C C . GLY A 1 76 ? 0.163 -12.947 15.432 1.00 60.66 76 GLY A C 1
ATOM 611 O O . GLY A 1 76 ? 1.246 -12.411 15.655 1.00 60.66 76 GLY A O 1
ATOM 612 N N . ARG A 1 77 ? -0.862 -12.871 16.272 1.00 56.09 77 ARG A N 1
ATOM 613 C CA . ARG A 1 77 ? -0.801 -12.273 17.603 1.00 56.09 77 ARG A CA 1
ATOM 614 C C . ARG A 1 77 ? -1.118 -13.339 18.631 1.00 56.09 77 ARG A C 1
ATOM 616 O O . ARG A 1 77 ? -2.116 -14.044 18.509 1.00 56.09 77 ARG A O 1
ATOM 623 N N . ASN A 1 78 ? -0.281 -13.435 19.653 1.00 66.12 78 ASN A N 1
ATOM 624 C CA . ASN A 1 78 ? -0.588 -14.234 20.826 1.00 66.12 78 ASN A CA 1
ATOM 625 C C . ASN A 1 78 ? -1.705 -13.534 21.613 1.00 66.12 78 ASN A C 1
ATOM 627 O O . ASN A 1 78 ? -1.530 -12.410 22.076 1.00 66.12 78 ASN A O 1
ATOM 631 N N . VAL A 1 79 ? -2.853 -14.193 21.731 1.00 58.81 79 VAL A N 1
ATOM 632 C CA . VAL A 1 79 ? -4.029 -13.700 22.462 1.00 58.81 79 VAL A CA 1
ATOM 633 C C . VAL A 1 79 ? -4.352 -14.590 23.659 1.00 58.81 79 VAL A C 1
ATOM 635 O O . VAL A 1 79 ? -5.458 -14.549 24.178 1.00 58.81 79 VAL A O 1
ATOM 638 N N . THR A 1 80 ? -3.385 -15.381 24.127 1.00 57.69 80 THR A N 1
ATOM 639 C CA . THR A 1 80 ? -3.558 -16.306 25.257 1.00 57.69 80 THR A CA 1
ATOM 640 C C . THR A 1 80 ? -3.971 -15.588 26.527 1.00 57.69 80 THR A C 1
ATOM 642 O O . THR A 1 80 ? -4.947 -15.984 27.147 1.00 57.69 80 THR A O 1
ATOM 645 N N . ALA A 1 81 ? -3.310 -14.480 26.865 1.00 53.50 81 ALA A N 1
ATOM 646 C CA . ALA A 1 81 ? -3.687 -13.669 28.022 1.00 53.50 81 ALA A CA 1
ATOM 647 C C . ALA A 1 81 ? -5.118 -13.113 27.904 1.00 53.50 81 ALA A C 1
ATOM 649 O O . ALA A 1 81 ? -5.855 -13.066 28.885 1.00 53.50 81 ALA A O 1
ATOM 650 N N . LEU A 1 82 ? -5.528 -12.746 26.686 1.00 51.78 82 LEU A N 1
ATOM 651 C CA . LEU A 1 82 ? -6.866 -12.242 26.393 1.00 51.78 82 LEU A CA 1
ATOM 652 C C . LEU A 1 82 ? -7.919 -13.358 26.523 1.00 51.78 82 LEU A C 1
ATOM 654 O O . LEU A 1 82 ? -8.945 -13.165 27.161 1.00 51.78 82 LEU A O 1
ATOM 658 N N . ALA A 1 83 ? -7.649 -14.540 25.964 1.00 54.34 83 ALA A N 1
ATOM 659 C CA . ALA A 1 83 ? -8.530 -15.703 26.027 1.00 54.34 83 ALA A CA 1
ATOM 660 C C . ALA A 1 83 ? -8.689 -16.235 27.462 1.00 54.34 83 ALA A C 1
ATOM 662 O O . ALA A 1 83 ? -9.814 -16.459 27.901 1.00 54.34 83 ALA A O 1
ATOM 663 N N . SER A 1 84 ? -7.598 -16.335 28.227 1.00 51.94 84 SER A N 1
ATOM 664 C CA . SER A 1 84 ? -7.632 -16.748 29.637 1.00 51.94 84 SER A CA 1
ATOM 665 C C . SER A 1 84 ? -8.404 -15.759 30.520 1.00 51.94 84 SER A C 1
ATOM 667 O O . SER A 1 84 ? -9.103 -16.173 31.442 1.00 51.94 84 SER A O 1
ATOM 669 N N . ALA A 1 85 ? -8.347 -14.456 30.218 1.00 48.19 85 ALA A N 1
ATOM 670 C CA . ALA A 1 85 ? -9.155 -13.442 30.901 1.00 48.19 85 ALA A CA 1
ATOM 671 C C . ALA A 1 85 ? -10.663 -13.574 30.605 1.00 48.19 85 ALA A C 1
ATOM 673 O O . ALA A 1 85 ? -11.491 -13.180 31.427 1.00 48.19 85 ALA A O 1
ATOM 674 N N . PHE A 1 86 ? -11.035 -14.148 29.455 1.00 46.91 86 PHE A N 1
ATOM 675 C CA . PHE A 1 86 ? -12.428 -14.441 29.112 1.00 46.91 86 PHE A CA 1
ATOM 676 C C . PHE A 1 86 ? -12.918 -15.798 29.640 1.00 46.91 86 PHE A C 1
ATOM 678 O O . PHE A 1 86 ? -14.116 -15.930 29.894 1.00 46.91 86 PHE A O 1
ATOM 685 N N . GLU A 1 87 ? -12.023 -16.770 29.848 1.00 45.50 87 GLU A N 1
ATOM 686 C CA . GLU A 1 87 ? -12.324 -18.068 30.480 1.00 45.50 87 GLU A CA 1
ATOM 687 C C . GLU A 1 87 ? -12.453 -17.970 32.018 1.00 45.50 87 GLU A C 1
ATOM 689 O O . GLU A 1 87 ? -13.210 -18.729 32.616 1.00 45.50 87 GLU A O 1
ATOM 694 N N . GLY A 1 88 ? -11.808 -16.993 32.668 1.00 43.91 88 GLY A N 1
ATOM 695 C CA . GLY A 1 88 ? -11.777 -16.818 34.132 1.00 43.91 88 GLY A CA 1
ATOM 696 C C . GLY A 1 88 ? -13.072 -16.362 34.833 1.00 43.91 88 GLY A C 1
ATOM 697 O O . GLY A 1 88 ? -12.990 -15.789 35.917 1.00 43.91 88 GLY A O 1
ATOM 698 N N . MET A 1 89 ? -14.258 -16.572 34.247 1.00 36.50 89 MET A N 1
ATOM 699 C CA . MET A 1 89 ? -15.557 -16.304 34.900 1.00 36.50 89 MET A CA 1
ATOM 700 C C . MET A 1 89 ? -16.317 -17.557 35.369 1.00 36.50 89 MET A C 1
ATOM 702 O O . MET A 1 89 ? -17.431 -17.427 35.871 1.00 36.50 89 MET A O 1
ATOM 706 N N . GLU A 1 90 ? -15.715 -18.743 35.300 1.00 35.88 90 GLU A N 1
ATOM 707 C CA . GLU A 1 90 ? -16.090 -19.875 36.161 1.00 35.88 90 GLU A CA 1
ATOM 708 C C . GLU A 1 90 ? -14.936 -20.161 37.131 1.00 35.88 90 GLU A C 1
ATOM 710 O O . GLU A 1 90 ? -13.779 -20.108 36.711 1.00 35.88 90 GLU A O 1
ATOM 715 N N . PRO A 1 91 ? -15.195 -20.408 38.430 1.00 31.84 91 PRO A N 1
ATOM 716 C CA . PRO A 1 91 ? -14.129 -20.497 39.415 1.00 31.84 91 PRO A CA 1
ATOM 717 C C . PRO A 1 91 ? -13.505 -21.898 39.421 1.00 31.84 91 PRO A C 1
ATOM 719 O O . PRO A 1 91 ? -14.222 -22.885 39.593 1.00 31.84 91 PRO A O 1
ATOM 722 N N . PRO A 1 92 ? -12.166 -21.998 39.416 1.00 35.00 92 PRO A N 1
ATOM 723 C CA . PRO A 1 92 ? -11.492 -23.045 40.156 1.00 35.00 92 PRO A CA 1
ATOM 724 C C . PRO A 1 92 ? -10.623 -22.452 41.267 1.00 35.00 92 PRO A C 1
ATOM 726 O O . PRO A 1 92 ? -9.988 -21.405 41.155 1.00 35.00 92 PRO A O 1
ATOM 729 N N . VAL A 1 93 ? -10.661 -23.164 42.382 1.00 40.75 93 VAL A N 1
ATOM 730 C CA . VAL A 1 93 ? -10.036 -22.865 43.663 1.00 40.75 93 VAL A CA 1
ATOM 731 C C . VAL A 1 93 ? -8.506 -22.896 43.547 1.00 40.75 93 VAL A C 1
ATOM 733 O O . VAL A 1 93 ? -7.944 -23.912 43.154 1.00 40.75 93 VAL A O 1
ATOM 736 N N . GLY A 1 94 ? -7.853 -21.814 43.989 1.00 45.72 94 GLY A N 1
ATOM 737 C CA . GLY A 1 94 ? -6.446 -21.808 44.417 1.00 45.72 94 GLY A CA 1
ATOM 738 C C . GLY A 1 94 ? -5.454 -21.064 43.509 1.00 45.72 94 GLY A C 1
ATOM 739 O O . GLY A 1 94 ? -5.031 -21.612 42.501 1.00 45.72 94 GLY A O 1
ATOM 740 N N . SER A 1 95 ? -5.019 -19.871 43.968 1.00 37.44 95 SER A N 1
ATOM 741 C CA . SER A 1 95 ? -3.759 -19.127 43.663 1.00 37.44 95 SER A CA 1
ATOM 742 C C . SER A 1 95 ? -3.424 -18.797 42.189 1.00 37.44 95 SER A C 1
ATOM 744 O O . SER A 1 95 ? -3.265 -19.706 41.394 1.00 37.44 95 SER A O 1
ATOM 746 N N . GLU A 1 96 ? -3.195 -17.571 41.693 1.00 38.00 96 GLU A N 1
ATOM 747 C CA . GLU A 1 96 ? -3.083 -16.191 42.202 1.00 38.00 96 GLU A CA 1
ATOM 748 C C . GLU A 1 96 ? -3.688 -15.222 41.137 1.00 38.00 96 GLU A C 1
ATOM 750 O O . GLU A 1 96 ? -3.113 -15.064 40.059 1.00 38.00 96 GLU A O 1
ATOM 755 N N . PRO A 1 97 ? -4.815 -14.528 41.394 1.00 39.03 97 PRO A N 1
ATOM 756 C CA . PRO A 1 97 ? -5.504 -13.692 40.388 1.00 39.03 97 PRO A CA 1
ATOM 757 C C . PRO A 1 97 ? -4.815 -12.362 40.024 1.00 39.03 97 PRO A C 1
ATOM 759 O O . PRO A 1 97 ? -5.142 -11.741 39.015 1.00 39.03 97 PRO A O 1
ATOM 762 N N . VAL A 1 98 ? -3.884 -11.880 40.850 1.00 35.59 98 VAL A N 1
ATOM 763 C CA . VAL A 1 98 ? -3.452 -10.467 40.827 1.00 35.59 98 VAL A CA 1
ATOM 764 C C . VAL A 1 98 ? -2.361 -10.187 39.783 1.00 35.59 98 VAL A C 1
ATOM 766 O O . VAL A 1 98 ? -2.293 -9.083 39.244 1.00 35.59 98 VAL A O 1
ATOM 769 N N . ARG A 1 99 ? -1.531 -11.178 39.428 1.00 33.75 99 ARG A N 1
ATOM 770 C CA . ARG A 1 99 ? -0.450 -10.995 38.437 1.00 33.75 99 ARG A CA 1
ATOM 771 C C . ARG A 1 99 ? -0.959 -10.884 36.996 1.00 33.75 99 ARG A C 1
ATOM 773 O O . ARG A 1 99 ? -0.456 -10.059 36.240 1.00 33.75 99 ARG A O 1
ATOM 780 N N . HIS A 1 100 ? -1.991 -11.648 36.637 1.00 38.56 100 HIS A N 1
ATOM 781 C CA . HIS A 1 100 ? -2.529 -11.678 35.273 1.00 38.56 100 HIS A CA 1
ATOM 782 C C . HIS A 1 100 ? -3.255 -10.384 34.866 1.00 38.56 100 HIS A C 1
ATOM 784 O O . HIS A 1 100 ? -3.192 -10.004 33.699 1.00 38.56 100 HIS A O 1
ATOM 790 N N . LEU A 1 101 ? -3.888 -9.674 35.810 1.00 35.94 101 LEU A N 1
ATOM 791 C CA . LEU A 1 101 ? -4.515 -8.372 35.540 1.00 35.94 101 LEU A CA 1
ATOM 792 C C . LEU A 1 101 ? -3.474 -7.273 35.266 1.00 35.94 101 LEU A C 1
ATOM 794 O O . LEU A 1 101 ? -3.637 -6.491 34.335 1.00 35.94 101 LEU A O 1
ATOM 798 N N . ALA A 1 102 ? -2.378 -7.248 36.029 1.00 36.34 102 ALA A N 1
ATOM 799 C CA . ALA A 1 102 ? -1.335 -6.230 35.888 1.00 36.34 102 ALA A CA 1
ATOM 800 C C . ALA A 1 102 ? -0.551 -6.358 34.566 1.00 36.34 102 ALA A C 1
ATOM 802 O O . ALA A 1 102 ? -0.158 -5.354 33.973 1.00 36.34 102 ALA A O 1
ATOM 803 N N . ASP A 1 103 ? -0.331 -7.580 34.071 1.00 38.66 103 ASP A N 1
ATOM 804 C CA . ASP A 1 103 ? 0.308 -7.803 32.764 1.00 38.66 103 ASP A CA 1
ATOM 805 C C . ASP A 1 103 ? -0.630 -7.487 31.589 1.00 38.66 103 ASP A C 1
ATOM 807 O O . ASP A 1 103 ? -0.180 -6.990 30.551 1.00 38.66 103 ASP A O 1
ATOM 811 N N . LEU A 1 104 ? -1.938 -7.705 31.768 1.00 40.50 104 LEU A N 1
ATOM 812 C CA . LEU A 1 104 ? -2.979 -7.311 30.818 1.00 40.50 104 LEU A CA 1
ATOM 813 C C . LEU A 1 104 ? -3.047 -5.783 30.673 1.00 40.50 104 LEU A C 1
ATOM 815 O O . LEU A 1 104 ? -3.033 -5.280 29.550 1.00 40.50 104 LEU A O 1
ATOM 819 N N . GLU A 1 105 ? -3.048 -5.051 31.790 1.00 41.81 105 GLU A N 1
ATOM 820 C CA . GLU A 1 105 ? -3.013 -3.582 31.806 1.00 41.81 105 GLU A CA 1
ATOM 821 C C . GLU A 1 105 ? -1.740 -3.042 31.142 1.00 41.81 105 GLU A C 1
ATOM 823 O O . GLU A 1 105 ? -1.826 -2.211 30.239 1.00 41.81 105 GLU A O 1
ATOM 828 N N . ARG A 1 106 ? -0.563 -3.588 31.485 1.00 40.81 106 ARG A N 1
ATOM 829 C CA . ARG A 1 106 ? 0.718 -3.185 30.875 1.00 40.81 106 ARG A CA 1
ATOM 830 C C . ARG A 1 106 ? 0.771 -3.420 29.366 1.00 40.81 106 ARG A C 1
ATOM 832 O O . ARG A 1 106 ? 1.309 -2.593 28.636 1.00 40.81 106 ARG A O 1
ATOM 839 N N . THR A 1 107 ? 0.219 -4.534 28.889 1.00 39.03 107 THR A N 1
ATOM 840 C CA . THR A 1 107 ? 0.218 -4.874 27.457 1.00 39.03 107 THR A CA 1
ATOM 841 C C . THR A 1 107 ? -0.763 -3.999 26.675 1.00 39.03 107 THR A C 1
ATOM 843 O O . THR A 1 107 ? -0.454 -3.558 25.569 1.00 39.03 107 THR A O 1
ATOM 846 N N . MET A 1 108 ? -1.933 -3.711 27.253 1.00 42.91 108 MET A N 1
ATOM 847 C CA . MET A 1 108 ? -2.908 -2.786 26.671 1.00 42.91 108 MET A CA 1
ATOM 848 C C . MET A 1 108 ? -2.378 -1.346 26.604 1.00 42.91 108 MET A C 1
ATOM 850 O O . MET A 1 108 ? -2.563 -0.685 25.580 1.00 42.91 108 MET A O 1
ATOM 854 N N . ASP A 1 109 ? -1.667 -0.892 27.638 1.00 44.53 109 ASP A N 1
ATOM 855 C CA . ASP A 1 109 ? -1.051 0.438 27.683 1.00 44.53 109 ASP A CA 1
ATOM 856 C C . ASP A 1 109 ? 0.130 0.568 26.709 1.00 44.53 109 ASP A C 1
ATOM 858 O O . ASP A 1 109 ? 0.267 1.592 26.039 1.00 44.53 109 ASP A O 1
ATOM 862 N N . ALA A 1 110 ? 0.937 -0.487 26.543 1.00 40.72 110 ALA A N 1
ATOM 863 C CA . ALA A 1 110 ? 2.074 -0.502 25.618 1.00 40.72 110 ALA A CA 1
ATOM 864 C C . ALA A 1 110 ? 1.681 -0.430 24.127 1.00 40.72 110 ALA A C 1
ATOM 866 O O . ALA A 1 110 ? 2.511 -0.076 23.293 1.00 40.72 110 ALA A O 1
ATOM 867 N N . MET A 1 111 ? 0.435 -0.770 23.771 1.00 47.66 111 MET A N 1
ATOM 868 C CA . MET A 1 111 ? -0.056 -0.765 22.382 1.00 47.66 111 MET A CA 1
ATOM 869 C C . MET A 1 111 ? -0.893 0.472 22.022 1.00 47.66 111 MET A C 1
ATOM 871 O O . MET A 1 111 ? -1.416 0.526 20.908 1.00 47.66 111 MET A O 1
ATOM 875 N N . HIS A 1 112 ? -1.063 1.433 22.943 1.00 56.72 112 HIS A N 1
ATOM 876 C CA . HIS A 1 112 ? -1.925 2.618 22.772 1.00 56.72 112 HIS A CA 1
ATOM 877 C C . HIS A 1 112 ? -3.339 2.293 22.241 1.00 56.72 112 HIS A C 1
ATOM 879 O O . HIS A 1 112 ? -3.974 3.101 21.564 1.00 56.72 112 HIS A O 1
ATOM 885 N N . MET A 1 113 ? -3.841 1.089 22.532 1.00 65.31 113 MET A N 1
ATOM 886 C CA . MET A 1 113 ? -5.133 0.609 22.053 1.00 65.31 113 MET A CA 1
ATOM 887 C C . MET A 1 113 ? -6.165 0.785 23.155 1.00 65.31 113 MET A C 1
ATOM 889 O O . MET A 1 113 ? -6.080 0.140 24.197 1.00 65.31 113 MET A O 1
ATOM 893 N N . GLY A 1 114 ? -7.163 1.629 22.924 1.00 70.12 114 GLY A N 1
ATOM 894 C CA . GLY A 1 114 ? -8.306 1.766 23.810 1.00 70.12 11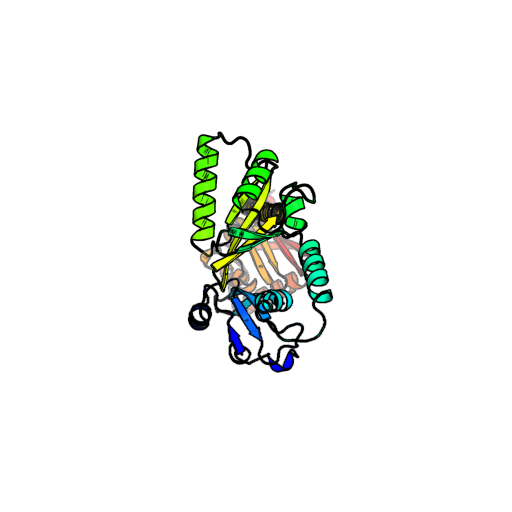4 GLY A CA 1
ATOM 895 C C . GLY A 1 114 ? -9.165 0.508 23.797 1.00 70.12 114 GLY A C 1
ATOM 896 O O . GLY A 1 114 ? -9.592 0.047 22.740 1.00 70.12 114 GLY A O 1
ATOM 897 N N . VAL A 1 115 ? -9.426 -0.046 24.975 1.00 70.69 115 VAL A N 1
ATOM 898 C CA . VAL A 1 115 ? -10.229 -1.251 25.167 1.00 70.69 115 VAL A CA 1
ATOM 899 C C . VAL A 1 115 ? -11.336 -0.959 26.165 1.00 70.69 115 VAL A C 1
ATOM 901 O O . VAL A 1 115 ? -11.084 -0.509 27.286 1.00 70.69 115 VAL A O 1
ATOM 904 N N . VAL A 1 116 ? -12.565 -1.263 25.752 1.00 75.25 116 VAL A N 1
ATOM 905 C CA . VAL A 1 116 ? -13.747 -1.221 26.611 1.00 75.25 116 VAL A CA 1
ATOM 906 C C . VAL A 1 116 ? -14.449 -2.571 26.535 1.00 75.25 116 VAL A C 1
ATOM 908 O O . VAL A 1 116 ? -14.848 -3.009 25.458 1.00 75.25 116 VAL A O 1
ATOM 911 N N . LEU A 1 117 ? -14.600 -3.238 27.676 1.00 70.25 117 LEU A N 1
ATOM 912 C CA . LEU A 1 117 ? -15.391 -4.459 27.797 1.00 70.25 117 LEU A CA 1
ATOM 913 C C . LEU A 1 117 ? -16.732 -4.115 28.428 1.00 70.25 117 LEU A C 1
ATOM 915 O O . LEU A 1 117 ? -16.770 -3.485 29.483 1.00 70.25 117 LEU A O 1
ATOM 919 N N . LEU A 1 118 ? -17.809 -4.571 27.806 1.00 74.88 118 LEU A N 1
ATOM 920 C CA . LEU A 1 118 ? -19.174 -4.370 28.262 1.00 74.88 118 LEU A CA 1
ATOM 921 C C . LEU A 1 118 ? -19.847 -5.706 28.580 1.00 74.88 118 LEU A C 1
ATOM 923 O O . LEU A 1 118 ? -19.559 -6.725 27.940 1.00 74.88 118 LEU A O 1
ATOM 927 N N . ASP A 1 119 ? -20.765 -5.690 29.540 1.00 76.69 119 ASP A N 1
ATOM 928 C CA . ASP A 1 119 ? -21.654 -6.811 29.834 1.00 76.69 119 ASP A CA 1
ATOM 929 C C . ASP A 1 119 ? -22.821 -6.921 28.823 1.00 76.69 119 ASP A C 1
ATOM 931 O O . ASP A 1 119 ? -22.882 -6.197 27.826 1.00 76.69 119 ASP A O 1
ATOM 935 N N . ALA A 1 120 ? -23.760 -7.842 29.063 1.00 80.69 120 ALA A N 1
ATOM 936 C CA . ALA A 1 120 ? -24.931 -8.042 28.201 1.00 80.69 120 ALA A CA 1
ATOM 937 C C . ALA A 1 120 ? -25.924 -6.863 28.193 1.00 80.69 120 ALA A C 1
ATOM 939 O O . ALA A 1 120 ? -26.733 -6.741 27.269 1.00 80.69 120 ALA A O 1
ATOM 940 N N . ARG A 1 121 ? -25.889 -6.000 29.214 1.00 86.19 121 ARG A N 1
ATOM 941 C CA . ARG A 1 121 ? -26.711 -4.786 29.311 1.00 86.19 121 ARG A CA 1
ATOM 942 C C . ARG A 1 121 ? -26.011 -3.560 28.727 1.00 86.19 121 ARG A C 1
ATOM 944 O O . ARG A 1 121 ? -26.668 -2.536 28.555 1.00 86.19 121 ARG A O 1
ATOM 951 N N . LEU A 1 122 ? -24.755 -3.720 28.304 1.00 88.50 122 LEU A N 1
ATOM 952 C CA . LEU A 1 122 ? -23.839 -2.672 27.863 1.00 88.50 122 LEU A CA 1
ATOM 953 C C . LEU A 1 122 ? -23.318 -1.789 29.007 1.00 88.50 122 LEU A C 1
ATOM 955 O O . LEU A 1 122 ? -22.955 -0.633 28.781 1.00 88.50 122 LEU A O 1
ATOM 959 N N . ASP A 1 123 ? -23.239 -2.348 30.213 1.00 83.00 123 ASP A N 1
ATOM 960 C CA . ASP A 1 123 ? -22.562 -1.732 31.351 1.00 83.00 123 ASP A CA 1
ATOM 961 C C . ASP A 1 123 ? -21.063 -2.065 31.300 1.00 83.00 123 ASP A C 1
ATOM 963 O O . ASP A 1 123 ? -20.657 -3.155 30.885 1.00 83.00 123 ASP A O 1
ATOM 967 N N . THR A 1 124 ? -20.212 -1.122 31.697 1.00 76.94 124 THR A N 1
ATOM 968 C CA . THR A 1 124 ? -18.756 -1.264 31.635 1.00 76.94 124 THR A CA 1
ATOM 969 C C . THR A 1 124 ? -18.258 -2.309 32.628 1.00 76.94 124 THR A C 1
ATOM 971 O O . THR A 1 124 ? -18.449 -2.198 33.832 1.00 76.94 124 THR A O 1
ATOM 974 N N . LEU A 1 125 ? -17.551 -3.319 32.134 1.00 64.62 125 LEU A N 1
ATOM 975 C CA . LEU A 1 125 ? -16.788 -4.260 32.956 1.00 64.62 125 LEU A CA 1
ATOM 976 C C . LEU A 1 125 ? -15.329 -3.823 33.064 1.00 64.62 125 LEU A C 1
ATOM 978 O O . LEU A 1 125 ? -14.733 -3.906 34.133 1.00 64.62 125 LEU A O 1
ATOM 982 N N . ILE A 1 126 ? -14.756 -3.355 31.952 1.00 66.19 126 ILE A N 1
ATOM 983 C CA . ILE A 1 126 ? -13.371 -2.886 31.877 1.00 66.19 126 ILE A CA 1
ATOM 984 C C . ILE A 1 126 ? -13.328 -1.641 31.002 1.00 66.19 126 ILE A C 1
ATOM 986 O O . ILE A 1 126 ? -13.920 -1.608 29.924 1.00 66.19 126 ILE A O 1
ATOM 990 N N . VAL A 1 127 ? -12.576 -0.643 31.451 1.00 69.56 127 VAL A N 1
ATOM 991 C CA . VAL A 1 127 ? -12.141 0.495 30.643 1.00 69.56 127 VAL A CA 1
ATOM 992 C C . VAL A 1 127 ? -10.647 0.629 30.887 1.00 69.56 127 VAL A C 1
ATOM 994 O O . VAL A 1 127 ? -10.237 0.879 32.022 1.00 69.56 127 VAL A O 1
ATOM 997 N N . ASN A 1 128 ? -9.821 0.420 29.866 1.00 66.81 128 ASN A N 1
ATOM 998 C CA . ASN A 1 128 ? -8.375 0.553 30.035 1.00 66.81 128 ASN A CA 1
ATOM 999 C C . ASN A 1 128 ? -7.931 2.028 30.015 1.00 66.81 128 ASN A C 1
ATOM 1001 O O . ASN A 1 128 ? -8.699 2.927 29.654 1.00 66.81 128 ASN A O 1
ATOM 1005 N N . LYS A 1 129 ? -6.685 2.283 30.426 1.00 74.62 129 LYS A N 1
ATOM 1006 C CA . LYS A 1 129 ? -6.126 3.637 30.467 1.00 74.62 129 LYS A CA 1
ATOM 1007 C C . LYS A 1 129 ? -5.993 4.241 29.070 1.00 74.62 129 LYS A C 1
ATOM 1009 O O . LYS A 1 129 ? -6.440 5.363 28.873 1.00 74.62 129 LYS A O 1
ATOM 1014 N N . ALA A 1 130 ? -5.507 3.482 28.089 1.00 71.88 130 ALA A N 1
ATOM 1015 C CA . ALA A 1 130 ? -5.405 3.964 26.710 1.00 71.88 130 ALA A CA 1
ATOM 1016 C C . ALA A 1 130 ? -6.740 4.500 26.147 1.00 71.88 130 ALA A C 1
ATOM 1018 O O . ALA A 1 130 ? -6.746 5.515 25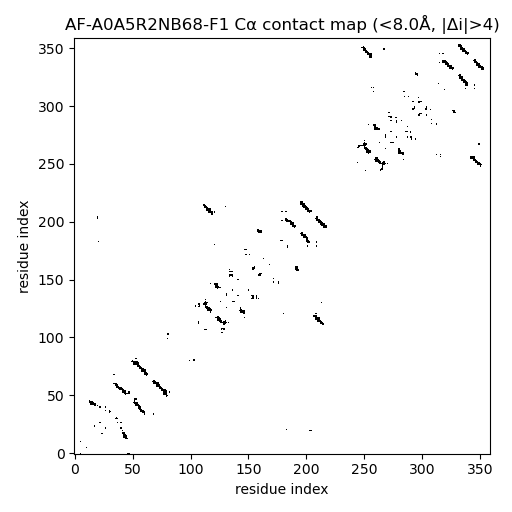.455 1.00 71.88 130 ALA A O 1
ATOM 1019 N N . TYR A 1 131 ? -7.885 3.881 26.470 1.00 82.56 131 TYR A N 1
ATOM 1020 C CA . TYR A 1 131 ? -9.195 4.415 26.084 1.00 82.56 131 TYR A CA 1
ATOM 1021 C C . TYR A 1 131 ? -9.488 5.735 26.797 1.00 82.56 131 TYR A C 1
ATOM 1023 O O . TYR A 1 131 ? -9.911 6.684 26.145 1.00 82.56 131 TYR A O 1
ATOM 1031 N N . ARG A 1 132 ? -9.245 5.818 28.113 1.00 85.38 132 ARG A N 1
ATOM 1032 C CA . ARG A 1 132 ? -9.428 7.068 28.869 1.00 85.38 132 ARG A CA 1
ATOM 1033 C C . ARG A 1 132 ? -8.585 8.198 28.293 1.00 85.38 132 ARG A C 1
ATOM 1035 O O . ARG A 1 132 ? -9.119 9.284 28.094 1.00 85.38 132 ARG A O 1
ATOM 1042 N N . ASP A 1 133 ? -7.331 7.925 27.953 1.00 84.44 133 ASP A N 1
ATOM 1043 C CA . ASP A 1 133 ? -6.414 8.899 27.364 1.00 84.44 133 ASP A CA 1
ATOM 1044 C C . ASP A 1 133 ? -6.902 9.361 25.978 1.00 84.44 133 ASP A C 1
ATOM 1046 O O . ASP A 1 133 ? -7.003 10.563 25.722 1.00 84.44 133 ASP A O 1
ATOM 1050 N N . LEU A 1 134 ? -7.284 8.422 25.099 1.00 82.50 134 LEU A N 1
ATOM 1051 C CA . LEU A 1 134 ? -7.845 8.719 23.770 1.00 82.50 134 LEU A CA 1
ATOM 1052 C C . LEU A 1 134 ? -9.134 9.547 23.854 1.00 82.50 134 LEU A C 1
ATOM 1054 O O . LEU A 1 134 ? -9.344 10.464 23.060 1.00 82.50 134 LEU A O 1
ATOM 1058 N N . SER A 1 135 ? -9.981 9.231 24.830 1.00 86.38 135 SER A N 1
ATOM 1059 C CA . SER A 1 135 ? -11.257 9.894 25.084 1.00 86.38 135 SER A CA 1
ATOM 1060 C C . SER A 1 135 ? -11.151 11.130 25.982 1.00 86.38 135 SER A C 1
ATOM 1062 O O . SER A 1 135 ? -12.165 11.790 26.213 1.00 86.38 135 SER A O 1
ATOM 1064 N N . ARG A 1 136 ? -9.957 11.459 26.496 1.00 87.06 136 ARG A N 1
ATOM 1065 C CA . ARG A 1 136 ? -9.692 12.552 27.455 1.00 87.06 136 ARG A CA 1
ATOM 1066 C C . ARG A 1 136 ? -10.551 12.477 28.728 1.00 87.06 136 ARG A C 1
ATOM 1068 O O . ARG A 1 136 ? -10.999 13.494 29.253 1.00 87.06 136 ARG A O 1
ATOM 1075 N N . ILE A 1 137 ? -10.831 11.267 29.203 1.00 86.94 137 ILE A N 1
ATOM 1076 C CA . ILE A 1 137 ? -11.651 11.018 30.394 1.00 86.94 137 ILE A CA 1
ATOM 1077 C C . ILE A 1 137 ? -10.745 11.044 31.634 1.00 86.94 137 ILE A C 1
ATOM 1079 O O . ILE A 1 137 ? -9.808 10.249 31.691 1.00 86.94 137 ILE A O 1
ATOM 1083 N N . PRO A 1 138 ? -11.018 11.898 32.640 1.00 81.31 138 PRO A N 1
ATOM 1084 C CA . PRO A 1 138 ? -10.252 11.911 33.883 1.00 81.31 138 PRO A CA 1
ATOM 1085 C C . PRO A 1 138 ? -10.322 10.572 34.625 1.00 81.31 138 PRO A C 1
ATOM 1087 O O . PRO A 1 138 ? -11.362 9.903 34.633 1.00 81.31 138 PRO A O 1
ATOM 1090 N N . ASP A 1 139 ? -9.237 10.204 35.305 1.00 76.31 139 ASP A N 1
ATOM 1091 C CA . ASP A 1 139 ? -9.227 9.018 36.159 1.00 76.31 139 ASP A CA 1
ATOM 1092 C C . ASP A 1 139 ? -10.301 9.130 37.255 1.00 76.31 139 ASP A C 1
ATOM 1094 O O . ASP A 1 139 ? -10.479 10.171 37.888 1.00 76.31 139 ASP A O 1
ATOM 1098 N N . GLY A 1 140 ? -11.065 8.052 37.449 1.00 71.50 140 GLY A N 1
ATOM 1099 C CA . GLY A 1 140 ? -12.178 8.002 38.403 1.00 71.50 140 GLY A CA 1
ATOM 1100 C C . GLY A 1 140 ? -13.503 8.601 37.912 1.00 71.50 140 GLY A C 1
ATOM 1101 O O . GLY A 1 140 ? -14.516 8.417 38.580 1.00 71.50 140 GLY A O 1
ATOM 1102 N N . ALA A 1 141 ? -13.551 9.247 36.738 1.00 75.19 141 ALA A N 1
ATOM 1103 C CA . ALA A 1 141 ? -14.802 9.784 36.182 1.00 75.19 141 ALA A CA 1
ATOM 1104 C C . ALA A 1 141 ? -15.784 8.693 35.712 1.00 75.19 141 ALA A C 1
ATOM 1106 O O . ALA A 1 141 ? -16.970 8.960 35.516 1.00 75.19 141 ALA A O 1
ATOM 1107 N N . VAL A 1 142 ? -15.292 7.467 35.512 1.00 76.56 142 VAL A N 1
ATOM 1108 C CA . VAL A 1 142 ? -16.083 6.307 35.097 1.00 76.56 142 VAL A CA 1
ATOM 1109 C C . VAL A 1 142 ? -15.761 5.150 36.024 1.00 76.56 142 VAL A C 1
ATOM 1111 O O . VAL A 1 142 ? -14.605 4.744 36.145 1.00 76.56 142 VAL A O 1
ATOM 1114 N N . THR A 1 143 ? -16.792 4.603 36.651 1.00 69.12 143 THR A N 1
ATOM 1115 C CA . THR A 1 143 ? -16.701 3.401 37.475 1.00 69.12 143 THR A CA 1
ATOM 1116 C C . THR A 1 143 ? -17.102 2.166 36.674 1.00 69.12 143 THR A C 1
ATOM 1118 O O . THR A 1 143 ? -17.802 2.247 35.661 1.00 69.12 143 THR A O 1
ATOM 1121 N N . VAL A 1 144 ? -16.652 0.998 37.134 1.00 72.00 144 VAL A N 1
ATOM 1122 C CA . VAL A 1 144 ? -17.174 -0.288 36.658 1.00 72.00 144 VAL A CA 1
ATOM 1123 C C . VAL A 1 144 ? -18.678 -0.347 36.951 1.00 72.00 144 VAL A C 1
ATOM 1125 O O . VAL A 1 144 ? -19.119 0.039 38.034 1.00 72.00 144 VAL A O 1
ATOM 1128 N N . GLY A 1 145 ? -19.458 -0.797 35.971 1.00 69.62 145 GLY A N 1
ATOM 1129 C CA . GLY A 1 145 ? -20.920 -0.839 35.990 1.00 69.62 145 GLY A CA 1
ATOM 1130 C C . GLY A 1 145 ? -21.597 0.406 35.411 1.00 69.62 145 GLY A C 1
ATOM 1131 O O . GLY A 1 145 ? -22.822 0.470 35.389 1.00 69.62 145 GLY A O 1
ATOM 1132 N N . ALA A 1 146 ? -20.837 1.400 34.943 1.00 83.00 146 ALA A N 1
ATOM 1133 C CA . ALA A 1 146 ? -21.409 2.556 34.266 1.00 83.00 146 ALA A CA 1
ATOM 1134 C C . ALA A 1 146 ? -21.964 2.165 32.883 1.00 83.00 146 ALA A C 1
ATOM 1136 O O . ALA A 1 146 ? -21.331 1.388 32.169 1.00 83.00 146 ALA A O 1
ATOM 1137 N N . PRO A 1 147 ? -23.099 2.727 32.442 1.00 90.75 147 PRO A N 1
ATOM 1138 C CA . PRO A 1 147 ? -23.627 2.425 31.119 1.00 90.75 147 PRO A CA 1
ATOM 1139 C C . PRO A 1 147 ? -22.695 2.975 30.032 1.00 90.75 147 PRO A C 1
ATOM 1141 O O . PRO A 1 147 ? -22.180 4.090 30.145 1.00 90.75 147 PRO A O 1
ATOM 1144 N N . PHE A 1 148 ? -22.519 2.241 28.931 1.00 91.06 148 PHE A N 1
ATOM 1145 C CA . PHE A 1 148 ? -21.691 2.684 27.800 1.00 91.06 148 PHE A CA 1
ATOM 1146 C C . PHE A 1 148 ? -22.114 4.054 27.233 1.00 91.06 148 PHE A C 1
ATOM 1148 O O . PHE A 1 148 ? -21.276 4.829 26.770 1.00 91.06 148 PHE A O 1
ATOM 1155 N N . SER A 1 149 ? -23.399 4.403 27.318 1.00 91.75 149 SER A N 1
ATOM 1156 C CA . SER A 1 149 ? -23.897 5.725 26.922 1.00 91.75 149 SER A CA 1
ATOM 1157 C C . SER A 1 149 ? -23.239 6.872 27.698 1.00 91.75 149 SER A C 1
ATOM 1159 O O . SER A 1 149 ? -23.018 7.935 27.120 1.00 91.75 149 SER A O 1
ATOM 1161 N N . LEU A 1 150 ? -22.845 6.660 28.960 1.00 90.88 150 LEU A N 1
ATOM 1162 C CA . LEU A 1 150 ? -22.108 7.656 29.741 1.00 90.88 150 LEU A CA 1
ATOM 1163 C C . LEU A 1 150 ? -20.724 7.925 29.141 1.00 90.88 150 LEU A C 1
ATOM 1165 O O . LEU A 1 150 ? -20.310 9.078 29.058 1.00 90.88 150 LEU A O 1
ATOM 1169 N N . LEU A 1 151 ? -20.026 6.882 28.675 1.00 90.62 151 LEU A N 1
ATOM 1170 C CA . LEU A 1 151 ? -18.742 7.042 27.984 1.00 90.62 151 LEU A CA 1
ATOM 1171 C C . LEU A 1 151 ? -18.896 7.877 26.714 1.00 90.62 151 LEU A C 1
ATOM 1173 O O . LEU A 1 151 ? -18.069 8.741 26.430 1.00 90.62 151 LEU A O 1
ATOM 1177 N N . MET A 1 152 ? -19.967 7.642 25.958 1.00 91.38 152 MET A N 1
ATOM 1178 C CA . MET A 1 152 ? -20.271 8.431 24.770 1.00 91.38 152 MET A CA 1
ATOM 1179 C C . MET A 1 152 ? -20.587 9.891 25.117 1.00 91.38 152 MET A C 1
ATOM 1181 O O . MET A 1 152 ? -20.090 10.790 24.446 1.00 91.38 152 MET A O 1
ATOM 1185 N N . GLU A 1 153 ? -21.346 10.145 26.179 1.00 90.88 153 GLU A N 1
ATOM 1186 C CA . GLU A 1 153 ? -21.652 11.506 26.630 1.00 90.88 153 GLU A CA 1
ATOM 1187 C C . GLU A 1 153 ? -20.392 12.261 27.079 1.00 90.88 153 GLU A C 1
ATOM 1189 O O . GLU A 1 153 ? -20.210 13.431 26.742 1.00 90.88 153 GLU A O 1
ATOM 1194 N N . LEU A 1 154 ? -19.476 11.583 27.777 1.00 90.69 154 LEU A N 1
ATOM 1195 C CA . LEU A 1 154 ? -18.173 12.144 28.134 1.00 90.69 154 LEU A CA 1
ATOM 1196 C C . LEU A 1 154 ? -17.335 12.453 26.889 1.00 90.69 154 LEU A C 1
ATOM 1198 O O . LEU A 1 154 ? -16.814 13.558 26.776 1.00 90.69 154 LEU A O 1
ATOM 1202 N N . ASN A 1 155 ? -17.280 11.542 25.914 1.00 90.19 155 ASN A N 1
ATOM 1203 C CA . ASN A 1 155 ? -16.602 11.792 24.638 1.00 90.19 155 ASN A CA 1
ATOM 1204 C C . ASN A 1 155 ? -17.174 13.033 23.929 1.00 90.19 155 ASN A C 1
ATOM 1206 O O . ASN A 1 155 ? -16.413 13.839 23.396 1.00 90.19 155 ASN A O 1
ATOM 1210 N N . ARG A 1 156 ? -18.501 13.225 23.952 1.00 90.06 156 ARG A N 1
ATOM 1211 C CA . ARG A 1 156 ? -19.144 14.421 23.390 1.00 90.06 156 ARG A CA 1
ATOM 1212 C C . ARG A 1 156 ? -18.715 15.689 24.117 1.00 90.06 156 ARG A C 1
ATOM 1214 O O . ARG A 1 156 ? -18.285 16.634 23.466 1.00 90.06 156 ARG A O 1
ATOM 1221 N N . ARG A 1 157 ? -18.780 15.698 25.452 1.00 88.38 157 ARG A N 1
ATOM 1222 C CA . ARG A 1 157 ? -18.337 16.837 26.281 1.00 88.38 157 ARG A CA 1
ATOM 1223 C C . ARG A 1 157 ? -16.860 17.167 26.077 1.00 88.38 157 ARG A C 1
ATOM 1225 O O . ARG A 1 157 ? -16.485 18.331 26.117 1.00 88.38 157 ARG A O 1
ATOM 1232 N N . ASN A 1 158 ? -16.050 16.151 25.801 1.00 88.19 158 ASN A N 1
ATOM 1233 C CA . ASN A 1 158 ? -14.623 16.281 25.519 1.00 88.19 158 ASN A CA 1
ATOM 1234 C C . ASN A 1 158 ? -14.323 16.696 24.067 1.00 88.19 158 ASN A C 1
ATOM 1236 O O . ASN A 1 158 ? -13.156 16.780 23.684 1.00 88.19 158 ASN A O 1
ATOM 1240 N N . GLY A 1 159 ? -15.356 16.952 23.257 1.00 85.62 159 GLY A N 1
ATOM 1241 C CA . GLY A 1 159 ? -15.230 17.440 21.887 1.00 85.62 159 GLY A CA 1
ATOM 1242 C C . GLY A 1 159 ? -14.837 16.375 20.864 1.00 85.62 159 GLY A C 1
ATOM 1243 O O . GLY A 1 159 ? -14.509 16.726 19.738 1.00 85.62 159 GLY A O 1
ATOM 1244 N N . ILE A 1 160 ? -14.882 15.083 21.206 1.00 87.75 160 ILE A N 1
ATOM 1245 C CA . ILE A 1 160 ? -14.446 13.994 20.314 1.00 87.75 160 ILE A CA 1
ATOM 1246 C C . ILE A 1 160 ? -15.291 13.927 19.034 1.00 87.75 160 ILE A C 1
ATOM 1248 O O . ILE A 1 160 ? -14.758 13.694 17.950 1.00 87.75 160 ILE A O 1
ATOM 1252 N N . TYR A 1 161 ? -16.601 14.159 19.149 1.00 85.38 161 TYR A N 1
ATOM 1253 C CA . TYR A 1 161 ? -17.539 14.077 18.025 1.00 85.38 161 TYR A CA 1
ATOM 1254 C C . TYR A 1 161 ? -17.755 15.410 17.289 1.00 85.38 161 TYR A C 1
ATOM 1256 O O . TYR A 1 161 ? -18.485 15.437 16.303 1.00 85.38 161 TYR A O 1
ATOM 1264 N N . GLY A 1 162 ? -17.121 16.498 17.738 1.00 85.31 162 GLY A N 1
ATOM 1265 C CA . GLY A 1 162 ? -17.331 17.838 17.185 1.00 85.31 162 GLY A CA 1
ATOM 1266 C C . GLY A 1 162 ? -18.651 18.476 17.621 1.00 85.31 162 GLY A C 1
ATOM 1267 O O . GLY A 1 162 ? -19.268 18.053 18.600 1.00 85.31 162 GLY A O 1
ATOM 1268 N N . ASP A 1 163 ? -19.058 19.521 16.900 1.00 84.50 163 ASP A N 1
ATOM 1269 C CA . ASP A 1 163 ? -20.281 20.275 17.184 1.00 84.50 163 ASP A CA 1
ATOM 1270 C C . ASP A 1 163 ? -21.495 19.556 16.577 1.00 84.50 163 ASP A C 1
ATOM 1272 O O . ASP A 1 163 ? -21.797 19.679 15.389 1.00 84.50 163 ASP A O 1
ATOM 1276 N N . ILE A 1 164 ? -22.140 18.720 17.391 1.00 87.44 164 ILE A N 1
ATOM 1277 C CA . ILE A 1 164 ? -23.353 17.982 17.033 1.00 87.44 164 ILE A CA 1
ATOM 1278 C C . ILE A 1 164 ? -24.493 18.515 17.898 1.00 87.44 164 ILE A C 1
ATOM 1280 O O . ILE A 1 164 ? -24.400 18.503 19.128 1.00 87.44 164 ILE A O 1
ATOM 1284 N N . ASP A 1 165 ? -25.585 18.943 17.258 1.00 91.12 165 ASP A N 1
ATOM 1285 C CA . ASP A 1 165 ? -26.778 19.392 17.975 1.00 91.12 165 ASP A CA 1
ATOM 1286 C C . ASP A 1 165 ? -27.422 18.257 18.794 1.00 91.12 165 ASP A C 1
ATOM 1288 O O . ASP A 1 165 ? -27.234 17.068 18.524 1.00 91.12 165 ASP A O 1
ATOM 1292 N N . GLU A 1 166 ? -28.222 18.612 19.801 1.00 90.62 166 GLU A N 1
ATOM 1293 C CA . GLU A 1 166 ? -28.800 17.633 20.729 1.00 90.62 166 GLU A CA 1
ATOM 1294 C C . GLU A 1 166 ? -29.673 16.581 20.020 1.00 90.62 166 GLU A C 1
ATOM 1296 O O . GLU A 1 166 ? -29.655 15.401 20.365 1.00 90.62 166 GLU A O 1
ATOM 1301 N N . LYS A 1 167 ? -30.413 16.965 18.976 1.00 91.88 167 LYS A N 1
ATOM 1302 C CA . LYS A 1 167 ? -31.315 16.048 18.267 1.00 91.88 167 LYS A CA 1
ATOM 1303 C C . LYS A 1 167 ? -30.529 15.033 17.433 1.00 91.88 167 LYS A C 1
ATOM 1305 O O . LYS A 1 167 ? -30.879 13.850 17.401 1.00 91.88 167 LYS A O 1
ATOM 1310 N N . GLN A 1 168 ? -29.475 15.485 16.762 1.00 91.19 168 GLN A N 1
ATOM 1311 C CA . GLN A 1 168 ? -28.546 14.638 16.022 1.00 91.19 168 GLN A CA 1
ATOM 1312 C C . GLN A 1 168 ? -27.766 13.728 16.968 1.00 91.19 168 GLN A C 1
ATOM 1314 O O . GLN A 1 168 ? -27.622 12.538 16.679 1.00 91.19 168 GLN A O 1
ATOM 1319 N N . TRP A 1 169 ? -27.341 14.250 18.121 1.00 91.69 169 TRP A N 1
ATOM 1320 C CA . TRP A 1 169 ? -26.648 13.483 19.146 1.00 91.69 169 TRP A CA 1
ATOM 1321 C C . TRP A 1 169 ? -27.496 12.323 19.663 1.00 91.69 169 TRP A C 1
ATOM 1323 O O . TRP A 1 169 ? -27.039 11.183 19.632 1.00 91.69 169 TRP A O 1
ATOM 1333 N N . GLN A 1 170 ? -28.748 12.573 20.056 1.00 92.25 170 GLN A N 1
ATOM 1334 C CA . GLN A 1 170 ? -29.631 11.515 20.556 1.00 92.25 170 GLN A CA 1
ATOM 1335 C C . GLN A 1 170 ? -29.866 10.419 19.507 1.00 92.25 170 GLN A C 1
ATOM 1337 O O . GLN A 1 170 ? -29.837 9.227 19.820 1.00 92.25 170 GLN A O 1
ATOM 1342 N N . ARG A 1 171 ? -30.023 10.800 18.231 1.00 92.06 171 ARG A N 1
ATOM 1343 C CA . ARG A 1 171 ? -30.146 9.834 17.129 1.00 92.06 171 ARG A CA 1
ATOM 1344 C C . ARG A 1 171 ? -28.863 9.026 16.930 1.00 92.06 171 ARG A C 1
ATOM 1346 O O . ARG A 1 171 ? -28.933 7.811 16.726 1.00 92.06 171 ARG A O 1
ATOM 1353 N N . TYR A 1 172 ? -27.708 9.683 16.978 1.00 90.12 172 TYR A N 1
ATOM 1354 C CA . TYR A 1 172 ? -26.406 9.038 16.846 1.00 90.12 172 TYR A CA 1
ATOM 1355 C C . TYR A 1 172 ? -26.152 8.063 18.000 1.00 90.12 172 TYR A C 1
ATOM 1357 O O . TYR A 1 172 ? -25.832 6.901 17.755 1.00 90.12 172 TYR A O 1
ATOM 1365 N N . LEU A 1 173 ? -26.378 8.496 19.242 1.00 91.75 173 LEU A N 1
ATOM 1366 C CA . LEU A 1 173 ? -26.246 7.681 20.446 1.00 91.75 173 LEU A CA 1
ATOM 1367 C C . LEU A 1 173 ? -27.130 6.431 20.376 1.00 91.75 173 LEU A C 1
ATOM 1369 O O . LEU A 1 173 ? -26.623 5.324 20.548 1.00 91.75 173 LEU A O 1
ATOM 1373 N N . ALA A 1 174 ? -28.417 6.587 20.052 1.00 91.62 174 ALA A N 1
ATOM 1374 C CA . ALA A 1 174 ? -29.341 5.461 19.916 1.00 91.62 174 ALA A CA 1
ATOM 1375 C C . ALA A 1 174 ? -28.877 4.468 18.839 1.00 91.62 174 ALA A C 1
ATOM 1377 O O . ALA A 1 174 ? -28.813 3.266 19.085 1.00 91.62 174 ALA A O 1
ATOM 1378 N N . THR A 1 175 ? -28.469 4.975 17.671 1.00 90.75 175 THR A N 1
ATOM 1379 C CA . THR A 1 175 ? -27.964 4.139 16.570 1.00 90.75 175 THR A CA 1
ATOM 1380 C C . THR A 1 175 ? -26.722 3.354 16.993 1.00 90.75 175 THR A C 1
ATOM 1382 O O . THR A 1 175 ? -26.609 2.168 16.701 1.00 90.75 175 THR A O 1
ATOM 1385 N N . ARG A 1 176 ? -25.793 3.996 17.707 1.00 89.19 176 ARG A N 1
ATOM 1386 C CA . ARG A 1 176 ? -24.536 3.378 18.148 1.00 89.19 176 ARG A CA 1
ATOM 1387 C C . ARG A 1 176 ? -24.746 2.321 19.222 1.00 89.19 176 ARG A C 1
ATOM 1389 O O . ARG A 1 176 ? -24.109 1.272 19.166 1.00 89.19 176 ARG A O 1
ATOM 1396 N N . VAL A 1 177 ? -25.639 2.580 20.173 1.00 90.75 177 VAL A N 1
ATOM 1397 C CA . VAL A 1 177 ? -26.009 1.603 21.202 1.00 90.75 177 VAL A CA 1
ATOM 1398 C C . VAL A 1 177 ? -26.640 0.371 20.559 1.00 90.75 177 VAL A C 1
ATOM 1400 O O . VAL A 1 177 ? -26.235 -0.742 20.886 1.00 90.75 177 VAL A O 1
ATOM 1403 N N . GLU A 1 178 ? -27.560 0.553 19.610 1.00 90.12 178 GLU A N 1
ATOM 1404 C CA . GLU A 1 178 ? -28.170 -0.564 18.882 1.00 90.12 178 GLU A CA 1
ATOM 1405 C C . GLU A 1 178 ? -27.158 -1.322 18.013 1.00 90.12 178 GLU A C 1
ATOM 1407 O O . GLU A 1 178 ? -27.151 -2.549 18.020 1.00 90.12 178 GLU A O 1
ATOM 1412 N N . GLU A 1 179 ? -26.239 -0.628 17.336 1.00 87.06 179 GLU A N 1
ATOM 1413 C CA . GLU A 1 179 ? -25.166 -1.248 16.542 1.00 87.06 179 GLU A CA 1
ATOM 1414 C C . GLU A 1 179 ? -24.275 -2.159 17.410 1.00 87.06 179 GLU A C 1
ATOM 1416 O O . GLU A 1 179 ? -23.991 -3.298 17.042 1.00 87.06 179 GLU A O 1
ATOM 1421 N N . ILE A 1 180 ? -23.879 -1.694 18.601 1.00 85.38 180 ILE A N 1
ATOM 1422 C CA . ILE A 1 180 ? -23.081 -2.483 19.553 1.00 85.38 180 ILE A CA 1
ATOM 1423 C C . ILE A 1 180 ? -23.916 -3.625 20.149 1.00 85.38 180 ILE A C 1
ATOM 1425 O O . ILE A 1 180 ? -23.421 -4.744 20.316 1.00 85.38 180 ILE A O 1
ATOM 1429 N N . ARG A 1 181 ? -25.194 -3.375 20.458 1.00 87.00 181 ARG A N 1
ATOM 1430 C CA . ARG A 1 181 ? -26.117 -4.390 20.984 1.00 87.00 181 ARG A CA 1
ATOM 1431 C C . ARG A 1 181 ? -26.340 -5.513 19.972 1.00 87.00 181 ARG A C 1
ATOM 1433 O O . ARG A 1 181 ? -26.329 -6.677 20.371 1.00 87.00 181 ARG A O 1
ATOM 1440 N N . ALA A 1 182 ? -26.458 -5.188 18.686 1.00 83.19 182 ALA A N 1
ATOM 1441 C CA . ALA A 1 182 ? -26.709 -6.137 17.604 1.00 83.19 182 ALA A CA 1
ATOM 1442 C C . ALA A 1 182 ? -25.604 -7.197 17.450 1.00 83.19 182 ALA A C 1
ATOM 1444 O O . ALA A 1 182 ? -25.889 -8.308 17.005 1.00 83.19 182 ALA A O 1
ATOM 1445 N N . GLY A 1 183 ? -24.366 -6.908 17.874 1.00 76.25 183 GLY A N 1
ATOM 1446 C CA . GLY A 1 183 ? -23.303 -7.910 17.946 1.00 76.25 183 GLY A CA 1
ATOM 1447 C C . GLY A 1 183 ? -21.953 -7.405 17.460 1.00 76.25 183 GLY A C 1
ATOM 1448 O O . GLY A 1 183 ? -21.467 -6.362 17.887 1.00 76.25 183 GLY A O 1
ATOM 1449 N N . THR A 1 184 ? -21.310 -8.205 16.614 1.00 67.00 184 THR A N 1
ATOM 1450 C CA . THR A 1 184 ? -19.989 -7.898 16.060 1.00 67.00 184 THR A CA 1
ATOM 1451 C C . THR A 1 184 ? -20.107 -6.843 14.967 1.00 67.00 184 THR A C 1
ATOM 1453 O O . THR A 1 184 ? -20.877 -7.001 14.021 1.00 67.00 184 THR A O 1
ATOM 1456 N N . VAL A 1 185 ? -19.278 -5.810 15.064 1.00 68.50 185 VAL A N 1
ATOM 1457 C CA . VAL A 1 185 ? -19.176 -4.716 14.098 1.00 68.50 185 VAL A CA 1
ATOM 1458 C C . VAL A 1 185 ? -17.774 -4.756 13.518 1.00 68.50 185 VAL A C 1
ATOM 1460 O O . VAL A 1 185 ? -16.787 -4.682 14.257 1.00 68.50 185 VAL A O 1
ATOM 1463 N N . ALA A 1 186 ? -17.690 -4.892 12.195 1.00 56.28 186 ALA A N 1
ATOM 1464 C CA . ALA A 1 186 ? -16.416 -4.909 11.494 1.00 56.28 186 ALA A CA 1
ATOM 1465 C C . ALA A 1 186 ? -15.622 -3.616 11.769 1.00 56.28 186 ALA A C 1
ATOM 1467 O O . ALA A 1 186 ? -16.236 -2.553 11.910 1.00 56.28 186 ALA A O 1
ATOM 1468 N N . PRO A 1 187 ? -14.278 -3.687 11.828 1.00 62.28 187 PRO A N 1
ATOM 1469 C CA . PRO A 1 187 ? -13.448 -2.508 12.006 1.00 62.28 187 PRO A CA 1
ATOM 1470 C C . PRO A 1 187 ? -13.773 -1.441 10.962 1.00 62.28 187 PRO A C 1
ATOM 1472 O O . PRO A 1 187 ? -13.734 -1.716 9.761 1.00 62.28 187 PRO A O 1
ATOM 1475 N N . ARG A 1 188 ? -14.097 -0.237 11.428 1.00 64.88 188 ARG A N 1
ATOM 1476 C CA . ARG A 1 188 ? -14.375 0.915 10.576 1.00 64.88 188 ARG A CA 1
ATOM 1477 C C . ARG A 1 188 ? -13.668 2.160 11.069 1.00 64.88 188 ARG A C 1
ATOM 1479 O O . ARG A 1 188 ? -13.491 2.367 12.271 1.00 64.88 188 ARG A O 1
ATOM 1486 N N . GLU A 1 189 ? -13.295 2.983 10.105 1.00 73.19 189 GLU A N 1
ATOM 1487 C CA . GLU A 1 189 ? -12.635 4.256 10.340 1.00 73.19 189 GLU A CA 1
ATOM 1488 C C . GLU A 1 189 ? -13.669 5.316 10.713 1.00 73.19 189 GLU A C 1
ATOM 1490 O O . GLU A 1 189 ? -14.795 5.331 10.205 1.00 73.19 189 GLU A O 1
ATOM 1495 N N . PHE A 1 190 ? -13.281 6.205 11.617 1.00 80.12 190 PHE A N 1
ATOM 1496 C CA . PHE A 1 190 ? -14.029 7.406 11.934 1.00 80.12 190 PHE A CA 1
ATOM 1497 C C . PHE A 1 190 ? -13.061 8.520 12.330 1.00 80.12 190 PHE A C 1
ATOM 1499 O O . PHE A 1 190 ? -12.020 8.281 12.944 1.00 80.12 190 PHE A O 1
ATOM 1506 N N . ALA A 1 191 ? -13.401 9.744 11.940 1.00 81.81 191 ALA A N 1
ATOM 1507 C CA . ALA A 1 191 ? -12.623 10.922 12.283 1.00 81.81 191 ALA A CA 1
ATOM 1508 C C . ALA A 1 191 ? -13.099 11.479 13.626 1.00 81.81 191 ALA A C 1
ATOM 1510 O O . ALA A 1 191 ? -14.300 11.656 13.844 1.00 81.81 191 ALA A O 1
ATOM 1511 N N . HIS A 1 192 ? -12.155 11.761 14.515 1.00 86.00 192 HIS A N 1
ATOM 1512 C CA . HIS A 1 192 ? -12.387 12.644 15.648 1.00 86.00 192 HIS A CA 1
ATOM 1513 C C . HIS A 1 192 ? -12.314 14.104 15.187 1.00 86.00 192 HIS A C 1
ATOM 1515 O O . HIS A 1 192 ? -11.592 14.438 14.245 1.00 86.00 192 HIS A O 1
ATOM 1521 N N . ALA A 1 193 ? -13.016 14.999 15.882 1.00 84.81 193 ALA A N 1
ATOM 1522 C CA . ALA A 1 193 ? -12.976 16.429 15.565 1.00 84.81 193 ALA A CA 1
ATOM 1523 C C . ALA A 1 193 ? -11.617 17.090 15.863 1.00 84.81 193 ALA A C 1
ATOM 1525 O O . ALA A 1 193 ? -11.337 18.170 15.353 1.00 84.81 193 ALA A O 1
ATOM 1526 N N . ASP A 1 194 ? -10.750 16.437 16.643 1.00 81.19 194 ASP A N 1
ATOM 1527 C CA . ASP A 1 194 ? -9.369 16.876 16.870 1.00 81.19 194 ASP A CA 1
ATOM 1528 C C . ASP A 1 194 ? -8.401 16.492 15.731 1.00 81.19 194 ASP A C 1
ATOM 1530 O O . ASP A 1 194 ? -7.198 16.727 15.840 1.00 81.19 194 ASP A O 1
ATOM 1534 N N . GLY A 1 195 ? -8.918 15.927 14.632 1.00 80.56 195 GLY A N 1
ATOM 1535 C CA . GLY A 1 195 ? -8.154 15.562 13.438 1.00 80.56 195 GLY A CA 1
ATOM 1536 C C . GLY A 1 195 ? -7.543 14.161 13.482 1.00 80.56 195 GLY A C 1
ATOM 1537 O O . GLY A 1 195 ? -6.933 13.733 12.499 1.00 80.56 195 GLY A O 1
ATOM 1538 N N . ARG A 1 196 ? -7.712 13.418 14.583 1.00 83.38 196 ARG A N 1
ATOM 1539 C CA . ARG A 1 196 ? -7.243 12.031 14.674 1.00 83.38 196 ARG A CA 1
ATOM 1540 C C . ARG A 1 196 ? -8.158 11.101 13.891 1.00 83.38 196 ARG A C 1
ATOM 1542 O O . ARG A 1 196 ? -9.384 11.198 13.956 1.00 83.38 196 ARG A O 1
ATOM 1549 N N . THR A 1 197 ? -7.557 10.158 13.175 1.00 79.12 197 THR A N 1
ATOM 1550 C CA . THR A 1 197 ? -8.297 9.074 12.524 1.00 79.12 197 THR A CA 1
ATOM 1551 C C . THR A 1 197 ? -8.251 7.852 13.416 1.00 79.12 197 THR A C 1
ATOM 1553 O O . THR A 1 197 ? -7.178 7.313 13.695 1.00 79.12 197 THR A O 1
ATOM 1556 N N . MET A 1 198 ? -9.420 7.401 13.847 1.00 79.75 198 MET A N 1
ATOM 1557 C CA . MET A 1 198 ? -9.564 6.257 14.728 1.00 79.75 198 MET A CA 1
ATOM 1558 C C . MET A 1 198 ? -10.150 5.079 13.967 1.00 79.75 198 MET A C 1
ATOM 1560 O O . MET A 1 198 ? -11.055 5.226 13.147 1.00 79.75 198 MET A O 1
ATOM 1564 N N . MET A 1 199 ? -9.664 3.888 14.281 1.00 75.75 199 MET A N 1
ATOM 1565 C CA . MET A 1 199 ? -10.338 2.653 13.929 1.00 75.75 199 MET A CA 1
ATOM 1566 C C . MET A 1 199 ? -11.128 2.157 15.134 1.00 75.75 199 MET A C 1
ATOM 1568 O O . MET A 1 199 ? -10.593 2.059 16.239 1.00 75.75 199 MET A O 1
ATOM 1572 N N . PHE A 1 200 ? -12.391 1.819 14.901 1.00 77.81 200 PHE A N 1
ATOM 1573 C CA . PHE A 1 200 ? -13.288 1.238 15.890 1.00 77.81 200 PHE A CA 1
ATOM 1574 C C . PHE A 1 200 ? -13.776 -0.132 15.438 1.00 77.81 200 PHE A C 1
ATOM 1576 O O . PHE A 1 200 ? -14.183 -0.286 14.288 1.00 77.81 200 PHE A O 1
ATOM 1583 N N . SER A 1 201 ? -13.822 -1.101 16.350 1.00 70.19 201 SER A N 1
ATOM 1584 C CA . SER A 1 201 ? -14.487 -2.387 16.115 1.00 70.19 201 SER A CA 1
ATOM 1585 C C . SER A 1 201 ? -15.231 -2.877 17.354 1.00 70.19 201 SER A C 1
ATOM 1587 O O . SER A 1 201 ? -14.908 -2.492 18.481 1.00 70.19 201 SER A O 1
ATOM 1589 N N . VAL A 1 202 ? -16.215 -3.753 17.135 1.00 73.19 202 VAL A N 1
ATOM 1590 C CA . VAL A 1 202 ? -16.935 -4.459 18.202 1.00 73.19 202 VAL A CA 1
ATOM 1591 C C . VAL A 1 202 ? -16.808 -5.948 17.960 1.00 73.19 202 VAL A C 1
ATOM 1593 O O . VAL A 1 202 ? -17.164 -6.433 16.891 1.00 73.19 202 VAL A O 1
ATOM 1596 N N . THR A 1 203 ? -16.367 -6.685 18.967 1.00 65.12 203 THR A N 1
ATOM 1597 C CA . THR A 1 203 ? -16.380 -8.148 18.965 1.00 65.12 203 THR A CA 1
ATOM 1598 C C . THR A 1 203 ? -17.427 -8.634 19.960 1.00 65.12 203 THR A C 1
ATOM 1600 O O . THR A 1 203 ? -17.356 -8.309 21.149 1.00 65.12 203 THR A O 1
ATOM 1603 N N . ALA A 1 204 ? -18.416 -9.398 19.488 1.00 65.12 204 ALA A N 1
ATOM 1604 C CA . ALA A 1 204 ? -19.346 -10.085 20.376 1.00 65.12 204 ALA A CA 1
ATOM 1605 C C . ALA A 1 204 ? -18.644 -11.259 21.068 1.00 65.12 204 ALA A C 1
ATOM 1607 O O . ALA A 1 204 ? -17.935 -12.037 20.431 1.00 65.12 204 ALA A O 1
ATOM 1608 N N . LEU A 1 205 ? -18.852 -11.379 22.377 1.00 55.34 205 LEU A N 1
ATOM 1609 C CA . LEU A 1 205 ? -18.266 -12.418 23.215 1.00 55.34 205 LEU A CA 1
ATOM 1610 C C . LEU A 1 205 ? -19.365 -13.284 23.844 1.00 55.34 205 LEU A C 1
ATOM 1612 O O . LEU A 1 205 ? -20.559 -12.969 23.779 1.00 55.34 205 LEU A O 1
ATOM 1616 N N . SER A 1 206 ? -18.956 -14.385 24.472 1.00 61.41 206 SER A N 1
ATOM 1617 C CA . SER A 1 206 ? -19.856 -15.277 25.199 1.00 61.41 206 SER A CA 1
ATOM 1618 C C . SER A 1 206 ? -20.595 -14.543 26.328 1.00 61.41 206 SER A C 1
ATOM 1620 O O . SER A 1 206 ? -20.127 -13.543 26.879 1.00 61.41 206 SER A O 1
ATOM 1622 N N . GLY A 1 207 ? -21.803 -15.018 26.647 1.00 64.94 207 GLY A N 1
ATOM 1623 C CA . GLY A 1 207 ? -22.657 -14.398 27.666 1.00 64.94 207 GLY A CA 1
ATOM 1624 C C . GLY A 1 207 ? -23.187 -13.009 27.291 1.00 64.94 207 GLY A C 1
ATOM 1625 O O . GLY A 1 207 ? -23.516 -12.232 28.177 1.00 64.94 207 GLY A O 1
ATOM 1626 N N . GLY A 1 208 ? -23.240 -12.666 25.998 1.00 67.56 208 GLY A N 1
ATOM 1627 C CA . GLY A 1 208 ? -23.793 -11.390 25.533 1.00 67.56 208 GLY A CA 1
ATOM 1628 C C . GLY A 1 208 ? -22.864 -10.185 25.703 1.00 67.56 208 GLY A C 1
ATOM 1629 O O . GLY A 1 208 ? -23.265 -9.078 25.360 1.00 67.56 208 GLY A O 1
ATOM 1630 N N . LYS A 1 209 ? -21.624 -10.386 26.160 1.00 66.81 209 LYS A N 1
ATOM 1631 C CA . LYS A 1 209 ? -20.625 -9.323 26.345 1.00 66.81 209 LYS A CA 1
ATOM 1632 C C . LYS A 1 209 ? -20.170 -8.709 25.018 1.00 66.81 209 LYS A C 1
ATOM 1634 O O . LYS A 1 209 ? -20.297 -9.324 23.949 1.00 66.81 209 LYS A O 1
ATOM 1639 N N . ARG A 1 210 ? -19.610 -7.499 25.077 1.00 74.12 210 ARG A N 1
ATOM 1640 C CA . ARG A 1 210 ? -19.055 -6.783 23.913 1.00 74.12 210 ARG A CA 1
ATOM 1641 C C . ARG A 1 210 ? -17.663 -6.251 24.217 1.00 74.12 210 ARG A C 1
ATOM 1643 O O . ARG A 1 210 ? -17.481 -5.551 25.204 1.00 74.12 210 ARG A O 1
ATOM 1650 N N . LEU A 1 211 ? -16.698 -6.559 23.357 1.00 71.19 211 LEU A N 1
ATOM 1651 C CA . LEU A 1 211 ? -15.357 -5.979 23.391 1.00 71.19 211 LEU A CA 1
ATOM 1652 C C . LEU A 1 211 ? -15.254 -4.901 22.320 1.00 71.19 211 LEU A C 1
ATOM 1654 O O . LEU A 1 211 ? -15.374 -5.194 21.132 1.00 71.19 211 LEU A O 1
ATOM 1658 N N . LEU A 1 212 ? -15.027 -3.667 22.743 1.00 76.81 212 LEU A N 1
ATOM 1659 C CA . LEU A 1 212 ? -14.824 -2.527 21.868 1.00 76.81 212 LEU A CA 1
ATOM 1660 C C . LEU A 1 212 ? -13.335 -2.220 21.835 1.00 76.81 212 LEU A C 1
ATOM 1662 O O . LEU A 1 212 ? -12.693 -2.123 22.885 1.00 76.81 212 LEU A O 1
ATOM 1666 N N . THR A 1 213 ? -12.801 -2.047 20.631 1.00 69.56 213 THR A N 1
ATOM 1667 C CA . THR A 1 213 ? -11.408 -1.636 20.447 1.00 69.56 213 THR A CA 1
ATOM 1668 C C . THR A 1 213 ? -11.334 -0.332 19.675 1.00 69.56 213 THR A C 1
ATOM 1670 O O . THR A 1 213 ? -12.102 -0.106 18.738 1.00 69.56 213 THR A O 1
ATOM 1673 N N . TYR A 1 214 ? -10.406 0.516 20.103 1.00 75.19 214 TYR A N 1
ATOM 1674 C CA . TYR A 1 214 ? -10.127 1.832 19.560 1.00 75.19 214 TYR A CA 1
ATOM 1675 C C . TYR A 1 214 ? -8.627 1.935 19.347 1.00 75.19 214 TYR A C 1
ATOM 1677 O O . TYR A 1 214 ? -7.857 1.737 20.283 1.00 75.19 214 TYR A O 1
ATOM 1685 N N . TYR A 1 215 ? -8.186 2.250 18.141 1.00 72.62 215 TYR A N 1
ATOM 1686 C CA . TYR A 1 215 ? -6.775 2.532 17.910 1.00 72.62 215 TYR A CA 1
ATOM 1687 C C . TYR A 1 215 ? -6.616 3.639 16.884 1.00 72.62 215 TYR A C 1
ATOM 1689 O O . TYR A 1 215 ? -7.376 3.725 15.919 1.00 72.62 215 TYR A O 1
ATOM 1697 N N . GLU A 1 216 ? -5.648 4.510 17.124 1.00 77.19 216 GLU A N 1
ATOM 1698 C CA . GLU A 1 216 ? -5.350 5.609 16.220 1.00 77.19 216 GLU A CA 1
ATOM 1699 C C . GLU A 1 216 ? -4.573 5.091 15.003 1.00 77.19 216 GLU A C 1
ATOM 1701 O O . GLU A 1 216 ? -3.635 4.305 15.132 1.00 77.19 216 GLU A O 1
ATOM 1706 N N . VAL A 1 217 ? -4.973 5.525 13.808 1.00 71.19 217 VAL A N 1
ATOM 1707 C CA . VAL A 1 217 ? -4.332 5.160 12.532 1.00 71.19 217 VAL A CA 1
ATOM 1708 C C . VAL A 1 217 ? -3.806 6.370 11.764 1.00 71.19 217 VAL A C 1
ATOM 1710 O O . VAL A 1 217 ? -3.353 6.218 10.631 1.00 71.19 217 VAL A O 1
ATOM 1713 N N . THR A 1 218 ? -3.829 7.561 12.371 1.00 73.25 218 THR A N 1
ATOM 1714 C CA . THR A 1 218 ? -3.458 8.833 11.731 1.00 73.25 218 THR A CA 1
ATOM 1715 C C . THR A 1 218 ? -2.069 8.776 11.090 1.00 73.25 218 THR A C 1
ATOM 1717 O O . THR A 1 218 ? -1.911 9.078 9.909 1.00 73.25 218 THR A O 1
ATOM 1720 N N . GLU A 1 219 ? -1.055 8.345 11.843 1.00 69.88 219 GLU A N 1
ATOM 1721 C CA . GLU A 1 219 ? 0.331 8.330 11.363 1.00 69.88 219 GLU A CA 1
ATOM 1722 C C . GLU A 1 219 ? 0.560 7.282 10.267 1.00 69.88 219 GLU A C 1
ATOM 1724 O O . GLU A 1 219 ? 1.233 7.555 9.272 1.00 69.88 219 GLU A O 1
ATOM 1729 N N . VAL A 1 220 ? -0.037 6.097 10.421 1.00 66.50 220 VAL A N 1
ATOM 1730 C CA . VAL A 1 220 ? 0.057 5.016 9.430 1.00 66.50 220 VAL A CA 1
ATOM 1731 C C . VAL A 1 220 ? -0.548 5.472 8.106 1.00 66.50 220 VAL A C 1
ATOM 1733 O O . VAL A 1 220 ? 0.094 5.355 7.068 1.00 66.50 220 VAL A O 1
ATOM 1736 N N . LYS A 1 221 ? -1.732 6.093 8.148 1.00 67.88 221 LYS A N 1
ATOM 1737 C CA . LYS A 1 221 ? -2.397 6.634 6.958 1.00 67.88 221 LYS A CA 1
ATOM 1738 C C . LYS A 1 221 ? -1.591 7.739 6.291 1.00 67.88 221 LYS A C 1
ATOM 1740 O O . LYS A 1 221 ? -1.522 7.775 5.067 1.00 67.88 221 LYS A O 1
ATOM 1745 N N . ARG A 1 222 ? -0.967 8.626 7.074 1.00 73.12 222 ARG A N 1
ATOM 1746 C CA . ARG A 1 222 ? -0.129 9.694 6.517 1.00 73.12 222 ARG A CA 1
ATOM 1747 C C . ARG A 1 222 ? 1.067 9.116 5.764 1.00 73.12 222 ARG A C 1
ATOM 1749 O O . ARG A 1 222 ? 1.335 9.546 4.650 1.00 73.12 222 ARG A O 1
ATOM 1756 N N . ARG A 1 223 ? 1.732 8.108 6.334 1.00 63.50 223 ARG A N 1
ATOM 1757 C CA . ARG A 1 223 ? 2.855 7.415 5.684 1.00 63.50 223 ARG A CA 1
ATOM 1758 C C . ARG A 1 223 ? 2.421 6.674 4.419 1.00 63.50 223 ARG A C 1
ATOM 1760 O O . ARG A 1 223 ? 3.100 6.784 3.405 1.00 63.50 223 ARG A O 1
ATOM 1767 N N . ASP A 1 224 ? 1.291 5.970 4.457 1.00 69.19 224 ASP A N 1
ATOM 1768 C CA . ASP A 1 224 ? 0.765 5.263 3.283 1.00 69.19 224 ASP A CA 1
ATOM 1769 C C . ASP A 1 224 ? 0.446 6.245 2.141 1.00 69.19 224 ASP A C 1
ATOM 1771 O O . ASP A 1 224 ? 0.863 6.029 1.003 1.00 69.19 224 ASP A O 1
ATOM 1775 N N . ALA A 1 225 ? -0.206 7.369 2.456 1.00 72.31 225 ALA A N 1
ATOM 1776 C CA . ALA A 1 225 ? -0.515 8.415 1.482 1.00 72.31 225 ALA A CA 1
ATOM 1777 C C . ALA A 1 225 ? 0.746 9.122 0.947 1.00 72.31 225 ALA A C 1
ATOM 1779 O O . ALA A 1 225 ? 0.825 9.438 -0.240 1.00 72.31 225 ALA A O 1
ATOM 1780 N N . GLU A 1 226 ? 1.750 9.361 1.798 1.00 73.62 226 GLU A N 1
ATOM 1781 C CA . GLU A 1 226 ? 3.050 9.909 1.388 1.00 73.62 226 GLU A CA 1
ATOM 1782 C C . GLU A 1 226 ? 3.755 8.978 0.387 1.00 73.62 226 GLU A C 1
ATOM 1784 O O . GLU A 1 226 ? 4.269 9.452 -0.628 1.00 73.62 226 GLU A O 1
ATOM 1789 N N . ILE A 1 227 ? 3.738 7.662 0.630 1.00 75.69 227 ILE A N 1
ATOM 1790 C CA . ILE A 1 227 ? 4.318 6.656 -0.273 1.00 75.69 227 ILE A CA 1
ATOM 1791 C C . ILE A 1 227 ? 3.561 6.611 -1.600 1.00 75.69 227 ILE A C 1
ATOM 1793 O O . ILE A 1 227 ? 4.184 6.591 -2.662 1.00 75.69 227 ILE A O 1
ATOM 1797 N N . GLU A 1 228 ? 2.229 6.602 -1.561 1.00 73.38 228 GLU A N 1
ATOM 1798 C CA . GLU A 1 228 ? 1.401 6.578 -2.768 1.00 73.38 228 GLU A CA 1
ATOM 1799 C C . GLU A 1 228 ? 1.656 7.814 -3.641 1.00 73.38 228 GLU A C 1
ATOM 1801 O O . GLU A 1 228 ? 1.909 7.690 -4.841 1.00 73.38 228 GLU A O 1
ATOM 1806 N N . ASN A 1 229 ? 1.703 8.997 -3.026 1.00 78.56 229 ASN A N 1
ATOM 1807 C CA . ASN A 1 229 ? 1.996 10.244 -3.724 1.00 78.56 229 ASN A CA 1
ATOM 1808 C C . ASN A 1 229 ? 3.432 10.274 -4.283 1.00 78.56 229 ASN A C 1
ATOM 1810 O O . ASN A 1 229 ? 3.657 10.685 -5.422 1.00 78.56 229 ASN A O 1
ATOM 1814 N N . ALA A 1 230 ? 4.418 9.787 -3.521 1.00 75.19 230 ALA A N 1
ATOM 1815 C CA . ALA A 1 230 ? 5.794 9.674 -4.000 1.00 75.19 230 ALA A CA 1
ATOM 1816 C C . ALA A 1 230 ? 5.900 8.734 -5.214 1.00 75.19 230 ALA A C 1
ATOM 1818 O O . ALA A 1 230 ? 6.541 9.088 -6.205 1.00 75.19 230 ALA A O 1
ATOM 1819 N N . ASN A 1 231 ? 5.230 7.579 -5.177 1.00 76.81 231 ASN A N 1
ATOM 1820 C CA . ASN A 1 231 ? 5.195 6.633 -6.294 1.00 76.81 231 ASN A CA 1
ATOM 1821 C C . ASN A 1 231 ? 4.516 7.232 -7.531 1.00 76.81 231 ASN A C 1
ATOM 1823 O O . ASN A 1 231 ? 5.031 7.078 -8.639 1.00 76.81 231 ASN A O 1
ATOM 1827 N N . ALA A 1 232 ? 3.405 7.954 -7.353 1.00 80.38 232 ALA A N 1
ATOM 1828 C CA . ALA A 1 232 ? 2.723 8.645 -8.445 1.00 80.38 232 ALA A CA 1
ATOM 1829 C C . ALA A 1 232 ? 3.638 9.685 -9.110 1.00 80.38 232 ALA A C 1
ATOM 1831 O O . ALA A 1 232 ? 3.778 9.702 -10.334 1.00 80.38 232 ALA A O 1
ATOM 1832 N N . LYS A 1 233 ? 4.345 10.490 -8.308 1.00 80.00 233 LYS A N 1
ATOM 1833 C CA . LYS A 1 233 ? 5.288 11.497 -8.810 1.00 80.00 233 LYS A CA 1
ATOM 1834 C C . LYS A 1 233 ? 6.487 10.879 -9.533 1.00 80.00 233 LYS A C 1
ATOM 1836 O O . LYS A 1 233 ? 6.961 11.425 -10.531 1.00 80.00 233 LYS A O 1
ATOM 1841 N N . ILE A 1 234 ? 6.979 9.736 -9.054 1.00 79.81 234 ILE A N 1
ATOM 1842 C CA . ILE A 1 234 ? 8.030 8.965 -9.729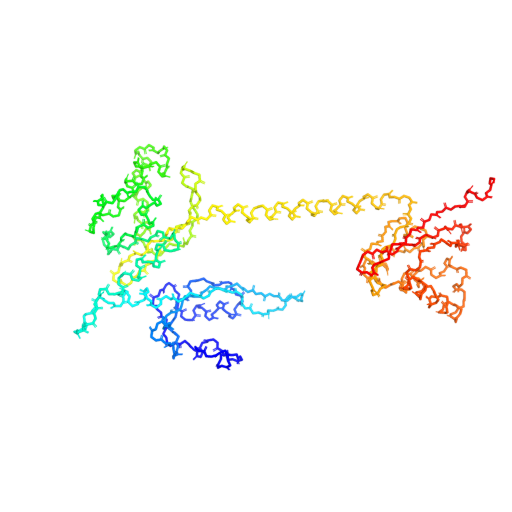 1.00 79.81 234 ILE A CA 1
ATOM 1843 C C . ILE A 1 234 ? 7.531 8.476 -11.095 1.00 79.81 234 ILE A C 1
ATOM 1845 O O . ILE A 1 234 ? 8.217 8.684 -12.095 1.00 79.81 234 ILE A O 1
ATOM 1849 N N . ALA A 1 235 ? 6.335 7.885 -11.160 1.00 76.69 235 ALA A N 1
ATOM 1850 C CA . ALA A 1 235 ? 5.749 7.396 -12.408 1.00 76.69 235 ALA A CA 1
ATOM 1851 C C . ALA A 1 235 ? 5.545 8.521 -13.438 1.00 76.69 235 ALA A C 1
ATOM 1853 O O . ALA A 1 235 ? 5.914 8.365 -14.601 1.00 76.69 235 ALA A O 1
ATOM 1854 N N . GLU A 1 236 ? 5.035 9.675 -13.000 1.00 85.94 236 GLU A N 1
ATOM 1855 C CA . GLU A 1 236 ? 4.899 10.872 -13.837 1.00 85.94 236 GLU A CA 1
ATOM 1856 C C . GLU A 1 236 ? 6.260 11.351 -14.364 1.00 85.94 236 GLU A C 1
ATOM 1858 O O . GLU A 1 236 ? 6.428 11.587 -15.561 1.00 85.94 236 GLU A O 1
ATOM 1863 N N . THR A 1 237 ? 7.265 11.435 -13.487 1.00 80.06 237 THR A N 1
ATOM 1864 C CA . THR A 1 237 ? 8.622 11.850 -13.869 1.00 80.06 237 THR A CA 1
ATOM 1865 C C . THR A 1 237 ? 9.215 10.904 -14.916 1.00 80.06 237 THR A C 1
ATOM 1867 O O . THR A 1 237 ? 9.770 11.365 -15.913 1.00 80.06 237 THR A O 1
ATOM 1870 N N . PHE A 1 238 ? 9.060 9.588 -14.743 1.00 79.06 238 PHE A N 1
ATOM 1871 C CA . PHE A 1 238 ? 9.521 8.602 -15.722 1.00 79.06 238 PHE A CA 1
ATOM 1872 C C . PHE A 1 238 ? 8.793 8.715 -17.066 1.00 79.06 238 PHE A C 1
ATOM 1874 O O . PHE A 1 238 ? 9.442 8.643 -18.111 1.00 79.06 238 PHE A O 1
ATOM 1881 N N . ALA A 1 239 ? 7.475 8.934 -17.065 1.00 79.62 239 ALA A N 1
ATOM 1882 C CA . ALA A 1 239 ? 6.704 9.125 -18.293 1.00 79.62 239 ALA A CA 1
ATOM 1883 C C . ALA A 1 239 ? 7.145 10.386 -19.058 1.00 79.62 239 ALA A C 1
ATOM 1885 O O . ALA A 1 239 ? 7.334 10.348 -20.279 1.00 79.62 239 ALA A O 1
ATOM 1886 N N . ASN A 1 240 ? 7.388 11.483 -18.337 1.00 84.44 240 ASN A N 1
ATOM 1887 C CA . ASN A 1 240 ? 7.901 12.720 -18.917 1.00 84.44 240 ASN A CA 1
ATOM 1888 C C . ASN A 1 240 ? 9.298 12.518 -19.518 1.00 84.44 240 ASN A C 1
ATOM 1890 O O . ASN A 1 240 ? 9.531 12.912 -20.659 1.00 84.44 240 ASN A O 1
ATOM 1894 N N . LEU A 1 241 ? 10.217 11.865 -18.795 1.00 83.00 241 LEU A N 1
ATOM 1895 C CA . LEU A 1 241 ? 11.564 11.575 -19.302 1.00 83.00 241 LEU A CA 1
ATOM 1896 C C . LEU A 1 241 ? 11.531 10.700 -20.559 1.00 83.00 241 LEU A C 1
ATOM 1898 O O . LEU A 1 241 ? 12.244 10.991 -21.517 1.00 83.00 241 LEU A O 1
ATOM 1902 N N . ARG A 1 242 ? 10.675 9.672 -20.591 1.00 80.31 242 ARG A N 1
ATOM 1903 C CA . ARG A 1 242 ? 10.495 8.827 -21.780 1.00 80.31 242 ARG A CA 1
ATOM 1904 C C . ARG A 1 242 ? 10.018 9.644 -22.978 1.00 80.31 242 ARG A C 1
ATOM 1906 O O . ARG A 1 242 ? 10.601 9.546 -24.050 1.00 80.31 242 ARG A O 1
ATOM 1913 N N . THR A 1 243 ? 9.024 10.506 -22.769 1.00 84.94 243 THR A N 1
ATOM 1914 C CA . THR A 1 243 ? 8.500 11.392 -23.818 1.00 84.94 243 THR A CA 1
ATOM 1915 C C . THR A 1 243 ? 9.579 12.339 -24.347 1.00 84.94 243 THR A C 1
ATOM 1917 O O . THR A 1 243 ? 9.697 12.517 -25.557 1.00 84.94 243 THR A O 1
ATOM 1920 N N . MET A 1 244 ? 10.400 12.915 -23.462 1.00 86.25 244 MET A N 1
ATOM 1921 C CA . MET A 1 244 ? 11.514 13.779 -23.865 1.00 86.25 244 MET A CA 1
ATOM 1922 C C . MET A 1 244 ? 12.529 13.025 -24.726 1.00 86.25 244 MET A C 1
ATOM 1924 O O . MET A 1 244 ? 12.923 13.530 -25.772 1.00 86.25 244 MET A O 1
ATOM 1928 N N . VAL A 1 245 ? 12.929 11.818 -24.313 1.00 87.69 245 VAL A N 1
ATOM 1929 C CA . VAL A 1 245 ? 13.884 10.977 -25.054 1.00 87.69 245 VAL A CA 1
ATOM 1930 C C . VAL A 1 245 ? 13.324 10.552 -26.417 1.00 87.69 245 VAL A C 1
ATOM 1932 O O . VAL A 1 245 ? 14.062 10.557 -27.402 1.00 87.69 245 VAL A O 1
ATOM 1935 N N . ASP A 1 246 ? 12.027 10.250 -26.506 1.00 85.56 246 ASP A N 1
ATOM 1936 C CA . ASP A 1 246 ? 11.358 9.881 -27.761 1.00 85.56 246 ASP A CA 1
ATOM 1937 C C . ASP A 1 246 ? 11.234 11.040 -28.760 1.00 85.56 246 ASP A C 1
ATOM 1939 O O . ASP A 1 246 ? 11.150 10.802 -29.965 1.00 85.56 246 ASP A O 1
ATOM 1943 N N . GLN A 1 247 ? 11.248 12.289 -28.287 1.00 85.06 247 GLN A N 1
ATOM 1944 C CA . GLN A 1 247 ? 11.226 13.482 -29.140 1.00 85.06 247 GLN A CA 1
ATOM 1945 C C . GLN A 1 247 ? 12.618 13.936 -29.600 1.00 85.06 247 GLN A C 1
ATOM 1947 O O . GLN A 1 247 ? 12.717 14.821 -30.451 1.00 85.06 247 GLN A O 1
ATOM 1952 N N . MET A 1 248 ? 13.699 13.364 -29.057 1.00 88.88 248 MET A N 1
ATOM 1953 C CA . MET A 1 248 ? 15.050 13.740 -29.469 1.00 88.88 248 MET A CA 1
ATOM 1954 C C . MET A 1 248 ? 15.328 13.271 -30.905 1.00 88.88 248 MET A C 1
ATOM 1956 O O . MET A 1 248 ? 15.108 12.100 -31.213 1.00 88.88 248 MET A O 1
ATOM 1960 N N . PRO A 1 249 ? 15.918 14.117 -31.770 1.00 87.12 249 PRO A N 1
ATOM 1961 C CA . PRO A 1 249 ? 16.345 13.728 -33.119 1.00 87.12 249 PRO A CA 1
ATOM 1962 C C . PRO A 1 249 ? 17.655 12.912 -33.118 1.00 87.12 249 PRO A C 1
ATOM 1964 O O . PRO A 1 249 ? 18.364 12.850 -34.117 1.00 87.12 249 PRO A O 1
ATOM 1967 N N . ILE A 1 250 ? 18.012 12.324 -31.976 1.00 91.00 250 ILE A N 1
ATOM 1968 C CA . ILE A 1 250 ? 19.216 11.523 -31.752 1.00 91.00 250 ILE A CA 1
ATOM 1969 C C . ILE A 1 250 ? 18.734 10.115 -31.445 1.00 91.00 250 ILE A C 1
ATOM 1971 O O . ILE A 1 250 ? 17.912 9.952 -30.549 1.00 91.00 250 ILE A O 1
ATOM 1975 N N . GLY A 1 251 ? 19.241 9.103 -32.144 1.00 92.69 251 GLY A N 1
ATOM 1976 C CA . GLY A 1 251 ? 18.904 7.713 -31.856 1.00 92.69 251 GLY A CA 1
ATOM 1977 C C . GLY A 1 251 ? 19.504 7.311 -30.516 1.00 92.69 251 GLY A C 1
ATOM 1978 O O . GLY A 1 251 ? 20.712 7.408 -30.344 1.00 92.69 251 GLY A O 1
ATOM 1979 N N . VAL A 1 252 ? 18.690 6.880 -29.563 1.00 93.81 252 VAL A N 1
ATOM 1980 C CA . VAL A 1 252 ? 19.117 6.500 -28.215 1.00 93.81 252 VAL A CA 1
ATOM 1981 C C . VAL A 1 252 ? 18.795 5.034 -27.981 1.00 93.81 252 VAL A C 1
ATOM 1983 O O . VAL A 1 252 ? 17.655 4.603 -28.151 1.00 93.81 252 VAL A O 1
ATOM 1986 N N . LEU A 1 253 ? 19.812 4.299 -27.538 1.00 94.19 253 LEU A N 1
ATOM 1987 C CA . LEU A 1 253 ? 19.728 2.917 -27.096 1.00 94.19 253 LEU A CA 1
ATOM 1988 C C . LEU A 1 253 ? 20.419 2.788 -25.734 1.00 94.19 253 LEU A C 1
ATOM 1990 O O . LEU A 1 253 ? 21.595 3.124 -25.596 1.00 94.19 253 LEU A O 1
ATOM 1994 N N . VAL A 1 254 ? 19.706 2.279 -24.732 1.00 93.38 254 VAL A N 1
ATOM 1995 C CA . VAL A 1 254 ? 20.293 1.878 -23.447 1.00 93.38 254 VAL A CA 1
ATOM 1996 C C . VAL A 1 254 ? 20.197 0.371 -23.318 1.00 93.38 254 VAL A C 1
ATOM 1998 O O . VAL A 1 254 ? 19.105 -0.184 -23.420 1.00 93.38 254 VAL A O 1
ATOM 2001 N N . LEU A 1 255 ? 21.334 -0.274 -23.074 1.00 94.62 255 LEU A N 1
ATOM 2002 C CA . LEU A 1 255 ? 21.430 -1.706 -22.817 1.00 94.62 255 LEU A CA 1
ATOM 2003 C C . LEU A 1 255 ? 21.731 -1.960 -21.336 1.00 94.62 255 LEU A C 1
ATOM 2005 O O . LEU A 1 255 ? 22.500 -1.211 -20.723 1.00 94.62 255 LEU A O 1
ATOM 2009 N N . ASP A 1 256 ? 21.153 -3.017 -20.775 1.00 94.62 256 ASP A N 1
ATOM 2010 C CA . ASP A 1 256 ? 21.511 -3.532 -19.456 1.00 94.62 256 ASP A CA 1
ATOM 2011 C C . ASP A 1 256 ? 22.837 -4.321 -19.469 1.00 94.62 256 ASP A C 1
ATOM 2013 O O . ASP A 1 256 ? 23.530 -4.415 -20.487 1.00 94.62 256 ASP A O 1
ATOM 2017 N N . ALA A 1 257 ? 23.218 -4.873 -18.313 1.00 91.94 257 ALA A N 1
ATOM 2018 C CA . ALA A 1 257 ? 24.442 -5.661 -18.166 1.00 91.94 257 ALA A CA 1
ATOM 2019 C C . ALA A 1 257 ? 24.439 -6.965 -18.995 1.00 91.94 257 ALA A C 1
ATOM 2021 O O . ALA A 1 257 ? 25.507 -7.475 -19.346 1.00 91.94 257 ALA A O 1
ATOM 2022 N N . ASP A 1 258 ? 23.255 -7.472 -19.343 1.00 94.19 258 ASP A N 1
ATOM 2023 C CA . ASP A 1 258 ? 23.044 -8.703 -20.105 1.00 94.19 258 ASP A CA 1
ATOM 2024 C C . ASP A 1 258 ? 22.857 -8.440 -21.609 1.00 94.19 258 ASP A C 1
ATOM 2026 O O . ASP A 1 258 ? 22.578 -9.367 -22.370 1.00 94.19 258 ASP A O 1
ATOM 2030 N N . MET A 1 259 ? 23.091 -7.200 -22.060 1.00 93.06 259 MET A N 1
ATOM 2031 C CA . MET A 1 259 ? 22.927 -6.748 -23.446 1.00 93.06 259 MET A CA 1
ATOM 2032 C C . MET A 1 259 ? 21.472 -6.775 -23.936 1.00 93.06 259 MET A C 1
ATOM 2034 O O . MET A 1 259 ? 21.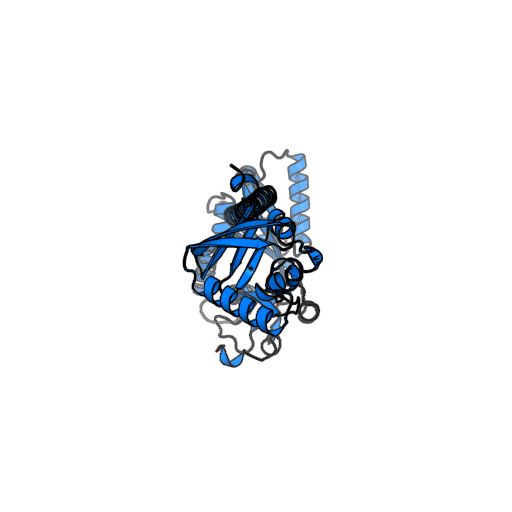224 -6.963 -25.131 1.00 93.06 259 MET A O 1
ATOM 2038 N N . ARG A 1 260 ? 20.505 -6.557 -23.041 1.00 94.69 260 ARG A N 1
ATOM 2039 C CA . ARG A 1 260 ? 19.096 -6.344 -23.395 1.00 94.69 260 ARG A CA 1
ATOM 2040 C C . ARG A 1 260 ? 18.745 -4.866 -23.375 1.00 94.69 260 ARG A C 1
ATOM 2042 O O . ARG A 1 260 ? 19.238 -4.108 -22.546 1.00 94.69 260 ARG A O 1
ATOM 2049 N N . ALA A 1 261 ? 17.893 -4.444 -24.298 1.00 93.44 261 ALA A N 1
ATOM 2050 C CA . ALA A 1 261 ? 17.513 -3.049 -24.440 1.00 93.44 261 ALA A CA 1
ATOM 2051 C C . ALA A 1 261 ? 16.520 -2.611 -23.356 1.00 93.44 261 ALA A C 1
ATOM 2053 O O . ALA A 1 261 ? 15.389 -3.083 -23.321 1.00 93.44 261 ALA A O 1
ATOM 2054 N N . GLU A 1 262 ? 16.910 -1.664 -22.506 1.00 90.88 262 GLU A N 1
ATOM 2055 C CA . GLU A 1 262 ? 16.020 -1.024 -21.528 1.00 90.88 262 GLU A CA 1
ATOM 2056 C C . GLU A 1 262 ? 15.345 0.234 -22.083 1.00 90.88 262 GLU A C 1
ATOM 2058 O O . GLU A 1 262 ? 14.234 0.576 -21.683 1.00 90.88 262 GLU A O 1
ATOM 2063 N N . VAL A 1 263 ? 16.011 0.940 -23.001 1.00 90.62 263 VAL A N 1
ATOM 2064 C CA . VAL A 1 263 ? 15.474 2.140 -23.653 1.00 90.62 263 VAL A CA 1
ATOM 2065 C C . VAL A 1 263 ? 15.824 2.086 -25.128 1.00 90.62 263 VAL A C 1
ATOM 2067 O O . VAL A 1 263 ? 16.987 1.899 -25.475 1.00 90.62 263 VAL A O 1
ATOM 2070 N N . ILE A 1 264 ? 14.825 2.284 -25.981 1.00 92.88 264 ILE A N 1
ATOM 2071 C CA . ILE A 1 264 ? 14.992 2.479 -27.420 1.00 92.88 264 ILE A CA 1
ATOM 2072 C C . ILE A 1 264 ? 14.063 3.619 -27.798 1.00 92.88 264 ILE A C 1
ATOM 2074 O O . ILE A 1 264 ? 12.858 3.517 -27.563 1.00 92.88 264 ILE A O 1
ATOM 2078 N N . ASN A 1 265 ? 14.614 4.702 -28.334 1.00 92.38 265 ASN A N 1
ATOM 2079 C CA . ASN A 1 265 ? 13.800 5.841 -28.730 1.00 92.38 265 ASN A CA 1
ATOM 2080 C C . ASN A 1 265 ? 13.386 5.773 -30.204 1.00 92.38 265 ASN A C 1
ATOM 2082 O O . ASN A 1 265 ? 13.939 5.009 -30.997 1.00 92.38 265 ASN A O 1
ATOM 2086 N N . ARG A 1 266 ? 12.420 6.608 -30.590 1.00 91.25 266 ARG A N 1
ATOM 2087 C CA . ARG A 1 266 ? 11.898 6.647 -31.964 1.00 91.25 266 ARG A CA 1
ATOM 2088 C C . ARG A 1 266 ? 12.981 6.860 -33.029 1.00 91.25 266 ARG A C 1
ATOM 2090 O O . ARG A 1 266 ? 13.011 6.125 -34.011 1.00 91.25 266 ARG A O 1
ATOM 2097 N N . ALA A 1 267 ? 13.876 7.825 -32.822 1.00 91.62 267 ALA A N 1
ATOM 2098 C CA . ALA A 1 267 ? 14.926 8.141 -33.789 1.00 91.62 267 ALA A CA 1
ATOM 2099 C C . ALA A 1 267 ? 15.864 6.950 -34.052 1.00 91.62 267 ALA A C 1
ATOM 2101 O O . ALA A 1 267 ? 16.359 6.800 -35.166 1.00 91.62 267 ALA A O 1
ATOM 2102 N N . PHE A 1 268 ? 16.076 6.065 -33.067 1.00 93.12 268 PHE A N 1
ATOM 2103 C CA . PHE A 1 268 ? 16.828 4.829 -33.280 1.00 93.12 268 PHE A CA 1
ATOM 2104 C C . PHE A 1 268 ? 16.129 3.927 -34.306 1.00 93.12 268 PHE A C 1
ATOM 2106 O O . PHE A 1 268 ? 16.764 3.514 -35.273 1.00 93.12 268 PHE A O 1
ATOM 2113 N N . TYR A 1 269 ? 14.829 3.661 -34.149 1.00 91.88 269 TYR A N 1
ATOM 2114 C CA . TYR A 1 269 ? 14.079 2.850 -35.117 1.00 91.88 269 TYR A CA 1
ATOM 2115 C C . TYR A 1 269 ? 14.102 3.463 -36.520 1.00 91.88 269 TYR A C 1
ATOM 2117 O O . TYR A 1 269 ? 14.304 2.740 -37.492 1.00 91.88 269 TYR A O 1
ATOM 2125 N N . ASP A 1 270 ? 13.974 4.789 -36.618 1.00 89.88 270 ASP A N 1
ATOM 2126 C CA . ASP A 1 270 ? 14.001 5.511 -37.894 1.00 89.88 270 ASP A CA 1
ATOM 2127 C C . ASP A 1 270 ? 15.376 5.415 -38.584 1.00 89.88 270 ASP A C 1
ATOM 2129 O O . ASP A 1 270 ? 15.455 5.223 -39.798 1.00 89.88 270 ASP A O 1
ATOM 2133 N N . PHE A 1 271 ? 16.474 5.522 -37.827 1.00 89.31 271 PHE A N 1
ATOM 2134 C CA . PHE A 1 271 ? 17.836 5.384 -38.357 1.00 89.31 271 PHE A CA 1
ATOM 2135 C C . PHE A 1 271 ? 18.171 3.959 -38.782 1.00 89.31 271 PHE A C 1
ATOM 2137 O O . PHE A 1 271 ? 18.882 3.766 -39.767 1.00 89.31 271 PHE A O 1
ATOM 2144 N N . TRP A 1 272 ? 17.662 2.972 -38.047 1.00 88.88 272 TRP A N 1
ATOM 2145 C CA . TRP A 1 272 ? 17.938 1.565 -38.310 1.00 88.88 272 TRP A CA 1
ATOM 2146 C C . TRP A 1 272 ? 16.864 0.879 -39.171 1.00 88.88 272 TRP A C 1
ATOM 2148 O O . TRP A 1 272 ? 16.979 -0.313 -39.444 1.00 88.88 272 TRP A O 1
ATOM 2158 N N . GLN A 1 273 ? 15.849 1.624 -39.625 1.00 88.31 273 GLN A N 1
ATOM 2159 C CA . GLN A 1 273 ? 14.696 1.134 -40.395 1.00 88.31 273 GLN A CA 1
ATOM 2160 C C . GLN A 1 273 ? 14.054 -0.129 -39.790 1.00 88.31 273 GLN A C 1
ATOM 2162 O O . GLN A 1 273 ? 13.574 -1.015 -40.497 1.00 88.31 273 GLN A O 1
ATOM 2167 N N . ILE A 1 274 ? 14.047 -0.207 -38.458 1.00 88.88 274 ILE A N 1
ATOM 2168 C CA . ILE A 1 274 ? 13.489 -1.334 -37.713 1.00 88.88 274 ILE A CA 1
ATOM 2169 C C . ILE A 1 274 ? 12.016 -1.038 -37.433 1.00 88.88 274 ILE A C 1
ATOM 2171 O O . ILE A 1 274 ? 11.679 -0.006 -36.854 1.00 88.88 274 ILE A O 1
ATOM 2175 N N . ASP A 1 275 ? 11.129 -1.974 -37.773 1.00 85.25 275 ASP A N 1
ATOM 2176 C CA . ASP A 1 275 ? 9.759 -1.944 -37.258 1.00 85.25 275 ASP A CA 1
ATOM 2177 C C . ASP A 1 275 ? 9.791 -2.186 -35.743 1.00 85.25 275 ASP A C 1
ATOM 2179 O O . ASP A 1 275 ? 10.154 -3.273 -35.288 1.00 85.25 275 ASP A O 1
ATOM 2183 N N . ALA A 1 276 ? 9.385 -1.183 -34.962 1.00 81.56 276 ALA A N 1
ATOM 2184 C CA . ALA A 1 276 ? 9.369 -1.245 -33.503 1.00 81.56 276 ALA A CA 1
ATOM 2185 C C . ALA A 1 276 ? 8.559 -2.432 -32.946 1.00 81.56 276 ALA A C 1
ATOM 2187 O O . ALA A 1 276 ? 8.843 -2.898 -31.847 1.00 81.56 276 ALA A O 1
ATOM 2188 N N . ARG A 1 277 ? 7.596 -2.978 -33.705 1.00 79.81 277 ARG A N 1
ATOM 2189 C CA . ARG A 1 277 ? 6.835 -4.182 -33.312 1.00 79.81 277 ARG A CA 1
ATOM 2190 C C . ARG A 1 277 ? 7.657 -5.468 -33.368 1.00 79.81 277 ARG A C 1
ATOM 2192 O O . ARG A 1 277 ? 7.261 -6.474 -32.791 1.00 79.81 277 ARG A O 1
ATOM 2199 N N . ARG A 1 278 ? 8.765 -5.467 -34.112 1.00 75.25 278 ARG A N 1
ATOM 2200 C CA . ARG A 1 278 ? 9.658 -6.625 -34.268 1.00 75.25 278 ARG A CA 1
ATOM 2201 C C . ARG A 1 278 ? 10.788 -6.635 -33.242 1.00 75.25 278 ARG A C 1
ATOM 2203 O O . ARG 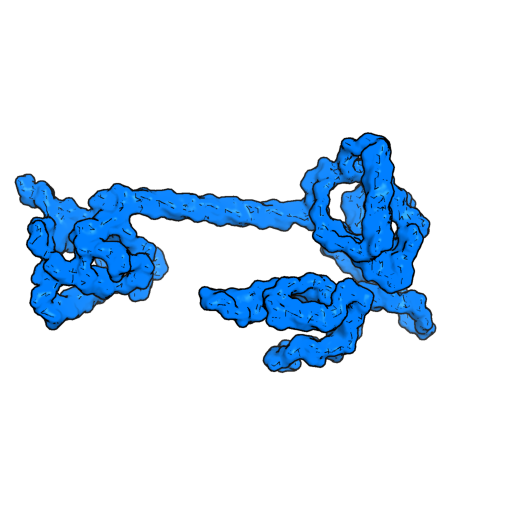A 1 278 ? 11.406 -7.679 -33.063 1.00 75.25 278 ARG A O 1
ATOM 2210 N N . ALA A 1 279 ? 11.049 -5.507 -32.584 1.00 81.44 279 ALA A N 1
ATOM 2211 C CA . ALA A 1 279 ? 12.092 -5.378 -31.578 1.00 81.44 279 ALA A CA 1
ATOM 2212 C C . ALA A 1 279 ? 11.660 -4.389 -30.489 1.00 81.44 279 ALA A C 1
ATOM 2214 O O . ALA A 1 279 ? 11.972 -3.204 -30.548 1.00 81.44 279 ALA A O 1
ATOM 2215 N N . GLU A 1 280 ? 10.918 -4.886 -29.502 1.00 86.00 280 GLU A N 1
ATOM 2216 C CA . GLU A 1 280 ? 10.454 -4.087 -28.367 1.00 86.00 280 GLU A CA 1
ATOM 2217 C C . GLU A 1 280 ? 11.523 -3.975 -27.265 1.00 86.00 280 GLU A C 1
ATOM 2219 O O . GLU A 1 280 ? 12.532 -4.685 -27.251 1.00 86.00 280 GLU A O 1
ATOM 2224 N N . THR A 1 281 ? 11.291 -3.092 -26.292 1.00 87.06 281 THR A N 1
ATOM 2225 C CA . THR A 1 281 ? 12.095 -3.024 -25.064 1.00 87.06 281 THR A CA 1
ATOM 2226 C C . THR A 1 281 ? 12.201 -4.410 -24.408 1.00 87.06 281 THR A C 1
ATOM 2228 O O . THR A 1 281 ? 11.200 -5.093 -24.219 1.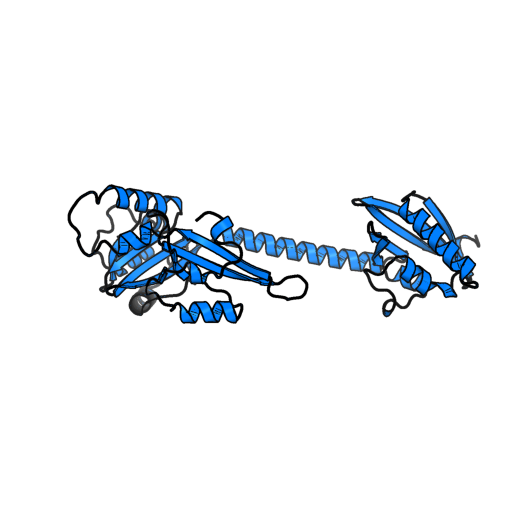00 87.06 281 THR A O 1
ATOM 2231 N N . GLY A 1 282 ? 13.417 -4.823 -24.056 1.00 88.50 282 GLY A N 1
ATOM 2232 C CA . GLY A 1 282 ? 13.749 -6.138 -23.501 1.00 88.50 282 GLY A CA 1
ATOM 2233 C C . GLY A 1 282 ? 14.381 -7.112 -24.502 1.00 88.50 282 GLY A C 1
ATOM 2234 O O . GLY A 1 282 ? 14.956 -8.119 -24.071 1.00 88.50 282 GLY A O 1
ATOM 2235 N N . CYS A 1 283 ? 14.331 -6.817 -25.808 1.00 92.00 283 CYS A N 1
ATOM 2236 C CA . CYS A 1 283 ? 15.061 -7.587 -26.817 1.00 92.00 283 CYS A CA 1
ATOM 2237 C C . CYS A 1 283 ? 16.579 -7.485 -26.614 1.00 92.00 283 CYS A C 1
ATOM 2239 O O . CYS A 1 283 ? 17.107 -6.521 -26.053 1.00 92.00 283 CYS A O 1
ATOM 2241 N N . SER A 1 284 ? 17.291 -8.515 -27.045 1.00 93.81 284 SER A N 1
ATOM 2242 C CA . SER A 1 284 ? 18.746 -8.553 -27.041 1.00 93.81 284 SER A CA 1
ATOM 2243 C C . SER A 1 284 ? 19.326 -7.636 -28.117 1.00 93.81 284 SER A C 1
ATOM 2245 O O . SER A 1 284 ? 18.744 -7.419 -29.180 1.00 93.81 284 SER A O 1
ATOM 2247 N N . PHE A 1 285 ? 20.540 -7.148 -27.878 1.00 92.75 285 PHE A N 1
ATOM 2248 C CA . PHE A 1 285 ? 21.283 -6.372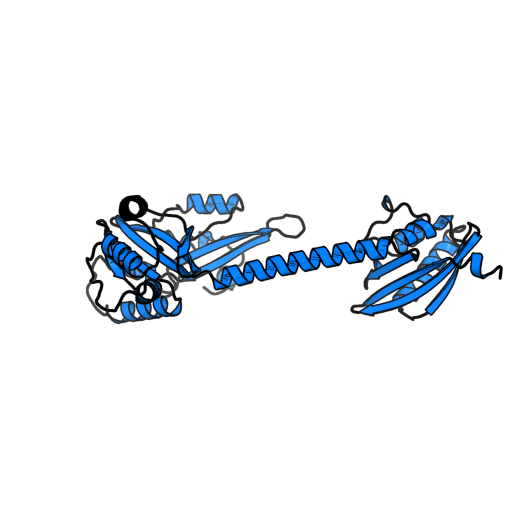 -28.867 1.00 92.75 285 PHE A CA 1
ATOM 2249 C C . PHE A 1 285 ? 21.447 -7.118 -30.205 1.00 92.75 285 PHE A C 1
ATOM 2251 O O . PHE A 1 285 ? 21.411 -6.495 -31.264 1.00 92.75 285 PHE A O 1
ATOM 2258 N N . ARG A 1 286 ? 21.573 -8.453 -30.176 1.00 91.62 286 ARG A N 1
ATOM 2259 C CA . ARG A 1 286 ? 21.671 -9.273 -31.394 1.00 91.62 286 ARG A CA 1
ATOM 2260 C C . ARG A 1 286 ? 20.380 -9.247 -32.209 1.00 91.62 286 ARG A C 1
ATOM 2262 O O . ARG A 1 286 ? 20.457 -9.090 -33.418 1.00 91.62 286 ARG A O 1
ATOM 2269 N N . GLU A 1 287 ? 19.218 -9.316 -31.559 1.00 91.00 287 GLU A N 1
ATOM 2270 C CA . GLU A 1 287 ? 17.917 -9.210 -32.238 1.00 91.00 287 GLU A CA 1
ATOM 2271 C C . GLU A 1 287 ? 17.738 -7.840 -32.916 1.00 91.00 287 GLU A C 1
ATOM 2273 O O . GLU A 1 287 ? 17.227 -7.776 -34.032 1.00 91.00 287 GLU A O 1
ATOM 2278 N N . LEU A 1 288 ? 18.219 -6.752 -32.296 1.00 91.06 288 LEU A N 1
ATOM 2279 C CA . LEU A 1 288 ? 18.222 -5.414 -32.914 1.00 91.06 288 LEU A CA 1
ATOM 2280 C C . LEU A 1 288 ? 19.144 -5.334 -34.135 1.00 91.06 288 LEU A C 1
ATOM 2282 O O . LEU A 1 288 ? 18.780 -4.743 -35.154 1.00 91.06 288 LEU A O 1
ATOM 2286 N N . MET A 1 289 ? 20.334 -5.929 -34.042 1.00 90.19 289 MET A N 1
ATOM 2287 C CA . MET A 1 289 ? 21.245 -6.019 -35.180 1.00 90.19 289 MET A CA 1
ATOM 2288 C C . MET A 1 289 ? 20.583 -6.811 -36.309 1.00 90.19 289 MET A C 1
ATOM 2290 O O . MET A 1 289 ? 20.493 -6.312 -37.425 1.00 90.19 289 MET A O 1
ATOM 2294 N N . ASP A 1 290 ? 20.069 -8.012 -36.033 1.00 89.50 290 ASP A N 1
ATOM 2295 C CA . ASP A 1 290 ? 19.446 -8.873 -37.047 1.00 89.50 290 ASP A CA 1
ATOM 2296 C C . ASP A 1 290 ? 18.242 -8.194 -37.720 1.00 89.50 290 ASP A C 1
ATOM 2298 O O . ASP A 1 290 ? 18.056 -8.318 -38.931 1.00 89.50 290 ASP A O 1
ATOM 2302 N N . ALA A 1 291 ? 17.459 -7.411 -36.971 1.00 87.75 291 ALA A N 1
ATOM 2303 C CA . ALA A 1 291 ? 16.349 -6.629 -37.515 1.00 87.75 291 ALA A CA 1
ATOM 2304 C C . ALA A 1 291 ? 16.790 -5.479 -38.441 1.00 87.75 291 ALA A C 1
ATOM 2306 O O . ALA A 1 291 ? 15.991 -5.028 -39.259 1.00 87.75 291 ALA A O 1
ATOM 2307 N N . SER A 1 292 ? 18.040 -5.019 -38.332 1.00 88.19 292 SER A N 1
ATOM 2308 C CA . SER A 1 292 ? 18.632 -3.955 -39.158 1.00 88.19 292 SER A CA 1
ATOM 2309 C C . SER A 1 292 ? 19.665 -4.470 -40.164 1.00 88.19 292 SER A C 1
ATOM 2311 O O . SER A 1 292 ? 20.424 -3.693 -40.744 1.00 88.19 292 SER A O 1
ATOM 2313 N N . ARG A 1 293 ? 19.692 -5.782 -40.409 1.00 88.25 293 ARG A N 1
ATOM 2314 C CA . ARG A 1 293 ? 20.671 -6.428 -41.284 1.00 88.25 293 ARG A CA 1
ATOM 2315 C C . ARG A 1 293 ? 20.683 -5.866 -42.711 1.00 88.25 293 ARG A C 1
ATOM 2317 O O . ARG A 1 293 ? 21.754 -5.623 -43.257 1.00 88.25 293 ARG A O 1
ATOM 2324 N N . ASP A 1 294 ? 19.516 -5.630 -43.305 1.00 84.25 294 ASP A N 1
ATOM 2325 C CA . ASP A 1 294 ? 19.393 -5.279 -44.733 1.00 84.25 294 ASP A CA 1
ATOM 2326 C C . ASP A 1 294 ? 19.968 -3.897 -45.073 1.00 84.25 294 ASP A C 1
ATOM 2328 O O . ASP A 1 294 ? 20.491 -3.657 -46.166 1.00 84.25 294 ASP A O 1
ATOM 2332 N N . ILE A 1 295 ? 19.905 -2.973 -44.119 1.00 83.31 295 ILE A N 1
ATOM 2333 C CA . ILE A 1 295 ? 20.443 -1.624 -44.293 1.00 83.31 295 ILE A CA 1
ATOM 2334 C C . ILE A 1 295 ? 21.941 -1.550 -43.953 1.00 83.31 295 ILE A C 1
ATOM 2336 O O . ILE A 1 295 ? 22.554 -0.493 -44.142 1.00 83.31 295 ILE A O 1
ATOM 2340 N N . ASP A 1 296 ? 22.528 -2.640 -43.435 1.00 84.69 296 ASP A N 1
ATOM 2341 C CA . ASP A 1 296 ? 23.921 -2.704 -43.002 1.00 84.69 296 ASP A CA 1
ATOM 2342 C C . ASP A 1 296 ? 24.867 -3.152 -44.128 1.00 84.69 296 ASP A C 1
ATOM 2344 O O . ASP A 1 296 ? 24.599 -4.162 -44.788 1.00 84.69 296 ASP A O 1
ATOM 2348 N N . PRO A 1 297 ? 25.999 -2.455 -44.358 1.00 81.25 297 PRO A N 1
ATOM 2349 C CA . PRO A 1 297 ? 26.962 -2.846 -45.390 1.00 81.25 297 PRO A CA 1
ATOM 2350 C C . PRO A 1 297 ? 27.531 -4.261 -45.224 1.00 81.25 297 PRO A C 1
ATOM 2352 O O . PRO A 1 297 ? 27.934 -4.879 -46.211 1.00 81.25 297 PRO A O 1
ATOM 2355 N N . TYR A 1 298 ? 27.562 -4.791 -43.998 1.00 82.12 298 TYR A N 1
ATOM 2356 C CA . TYR A 1 298 ? 28.062 -6.134 -43.691 1.00 82.12 298 TYR A CA 1
ATOM 2357 C C . TYR A 1 298 ? 26.962 -7.209 -43.706 1.00 82.12 298 TYR A C 1
ATOM 2359 O O . TYR A 1 298 ? 27.250 -8.377 -43.449 1.00 82.12 298 TYR A O 1
ATOM 2367 N N . GLY A 1 299 ? 25.709 -6.843 -44.005 1.00 80.69 299 GLY A N 1
ATOM 2368 C CA . GLY A 1 299 ? 24.551 -7.741 -43.953 1.00 80.69 299 GLY A CA 1
ATOM 2369 C C . GLY A 1 299 ? 24.411 -8.715 -45.130 1.00 80.69 299 GLY A C 1
ATOM 2370 O O . GLY A 1 299 ? 23.587 -9.630 -45.061 1.00 80.69 299 GLY A O 1
ATOM 2371 N N . SER A 1 300 ? 25.205 -8.558 -46.194 1.00 79.88 300 SER A N 1
ATOM 2372 C CA . SER A 1 300 ? 25.063 -9.302 -47.459 1.00 79.88 300 SER A CA 1
ATOM 2373 C C . SER A 1 300 ? 25.438 -10.789 -47.388 1.00 79.88 300 SER A C 1
ATOM 2375 O O . SER A 1 300 ? 24.903 -11.581 -48.160 1.00 79.88 300 SER A O 1
ATOM 2377 N N . ASP A 1 301 ? 26.308 -11.182 -46.455 1.00 89.69 301 ASP A N 1
ATOM 2378 C CA . ASP A 1 301 ? 26.759 -12.564 -46.247 1.00 89.69 301 ASP A CA 1
ATOM 2379 C C . ASP A 1 301 ? 26.579 -12.988 -44.782 1.00 89.69 301 ASP A C 1
ATOM 2381 O O . ASP A 1 301 ? 26.937 -12.247 -43.867 1.00 89.69 301 ASP A O 1
ATOM 2385 N N . ASP A 1 302 ? 26.058 -14.198 -44.551 1.00 86.38 302 ASP A N 1
ATOM 2386 C CA . ASP A 1 302 ? 25.750 -14.723 -43.210 1.00 86.38 302 ASP A CA 1
ATOM 2387 C C . ASP A 1 302 ? 26.997 -14.829 -42.319 1.00 86.38 302 ASP A C 1
ATOM 2389 O O . ASP A 1 302 ? 26.959 -14.460 -41.143 1.00 86.38 302 ASP A O 1
ATOM 2393 N N . ALA A 1 303 ? 28.116 -15.325 -42.855 1.00 88.62 303 ALA A N 1
ATOM 2394 C CA . ALA A 1 303 ? 29.330 -15.536 -42.067 1.00 88.62 303 ALA A CA 1
ATOM 2395 C C . ALA A 1 303 ? 29.991 -14.202 -41.681 1.00 88.62 303 ALA A C 1
ATOM 2397 O O . ALA A 1 303 ? 30.485 -14.038 -40.560 1.00 88.62 303 ALA A O 1
ATOM 2398 N N . THR A 1 304 ? 29.974 -13.243 -42.605 1.00 88.62 304 THR A N 1
ATOM 2399 C CA . THR A 1 304 ? 30.457 -11.874 -42.401 1.00 88.62 304 THR A CA 1
ATOM 2400 C C . THR A 1 304 ? 29.576 -11.131 -41.400 1.00 88.62 304 THR A C 1
ATOM 2402 O O . THR A 1 304 ? 30.099 -10.499 -40.480 1.00 88.62 304 THR A O 1
ATOM 2405 N N . TRP A 1 305 ? 28.256 -11.292 -41.504 1.00 89.38 305 TRP A N 1
ATOM 2406 C CA . TRP A 1 305 ? 27.282 -10.718 -40.584 1.00 89.38 305 TRP A CA 1
ATOM 2407 C C . TRP A 1 305 ? 27.451 -11.238 -39.153 1.00 89.38 305 TRP A C 1
ATOM 2409 O O . TRP A 1 305 ? 27.591 -10.450 -38.219 1.00 89.38 305 TRP A O 1
ATOM 2419 N N . GLN A 1 306 ? 27.533 -12.558 -38.960 1.00 89.44 306 GLN A N 1
ATOM 2420 C CA . GLN A 1 306 ? 27.690 -13.136 -37.619 1.00 89.44 306 GLN A CA 1
ATOM 2421 C C . GLN A 1 306 ? 28.996 -12.706 -36.941 1.00 89.44 306 GLN A C 1
ATOM 2423 O O . GLN A 1 306 ? 29.013 -12.463 -35.730 1.00 89.44 306 GLN A O 1
ATOM 2428 N N . ARG A 1 307 ? 30.083 -12.564 -37.713 1.00 89.81 307 ARG A N 1
ATOM 2429 C CA . ARG A 1 307 ? 31.345 -12.015 -37.203 1.00 89.81 307 ARG A CA 1
ATOM 2430 C C . ARG A 1 307 ? 31.186 -10.548 -36.806 1.00 89.81 307 ARG A C 1
ATOM 2432 O O . ARG A 1 307 ? 31.581 -10.184 -35.702 1.00 89.81 307 ARG A O 1
ATOM 2439 N N . HIS A 1 308 ? 30.552 -9.743 -37.658 1.00 89.44 308 HIS A N 1
ATOM 2440 C CA . HIS A 1 308 ? 30.298 -8.330 -37.392 1.00 89.44 308 HIS A CA 1
ATOM 2441 C C . HIS A 1 308 ? 29.464 -8.117 -36.115 1.00 89.44 308 HIS A C 1
ATOM 2443 O O . HIS A 1 308 ? 29.838 -7.316 -35.257 1.00 89.44 308 HIS A O 1
ATOM 2449 N N . VAL A 1 309 ? 28.380 -8.882 -35.937 1.00 89.50 309 VAL A N 1
ATOM 2450 C CA . VAL A 1 309 ? 27.534 -8.834 -34.731 1.00 89.50 309 VAL A CA 1
ATOM 2451 C C . VAL A 1 309 ? 28.325 -9.220 -33.481 1.00 89.50 309 VAL A C 1
ATOM 2453 O O . VAL A 1 309 ? 28.243 -8.524 -32.469 1.00 89.50 309 VAL A O 1
ATOM 2456 N N . ALA A 1 310 ? 29.117 -10.296 -33.538 1.00 90.50 310 ALA A N 1
ATOM 2457 C CA . ALA A 1 310 ? 29.916 -10.748 -32.399 1.00 90.50 310 ALA A CA 1
ATOM 2458 C C . ALA A 1 310 ? 30.987 -9.723 -31.984 1.00 90.50 310 ALA A C 1
ATOM 2460 O O . ALA A 1 310 ? 31.155 -9.460 -30.793 1.00 90.50 310 ALA A O 1
ATOM 2461 N N . GLU A 1 311 ? 31.676 -9.113 -32.952 1.00 90.38 311 GLU A N 1
ATOM 2462 C CA . GLU A 1 311 ? 32.651 -8.047 -32.701 1.00 90.38 311 GLU A CA 1
ATOM 2463 C C . GLU A 1 311 ? 31.987 -6.822 -32.058 1.00 90.38 311 GLU A C 1
ATOM 2465 O O . GLU A 1 311 ? 32.487 -6.300 -31.060 1.00 90.38 311 GLU A O 1
ATOM 2470 N N . ARG A 1 312 ? 30.823 -6.400 -32.574 1.00 88.75 312 ARG A N 1
ATOM 2471 C CA . ARG A 1 312 ? 30.061 -5.270 -32.021 1.00 88.75 312 ARG A CA 1
ATOM 2472 C C . ARG A 1 312 ? 29.565 -5.532 -30.608 1.00 88.75 312 ARG A C 1
ATOM 2474 O O . ARG A 1 312 ? 29.680 -4.657 -29.751 1.00 88.75 312 ARG A O 1
ATOM 2481 N N . GLU A 1 313 ? 29.029 -6.719 -30.353 1.00 90.50 313 GLU A N 1
ATOM 2482 C CA . GLU A 1 313 ? 28.565 -7.092 -29.021 1.00 90.50 313 GLU A CA 1
ATOM 2483 C C . GLU A 1 313 ? 29.728 -7.094 -28.018 1.00 90.50 313 GLU A C 1
ATOM 2485 O O . GLU A 1 313 ? 29.594 -6.539 -26.928 1.00 90.50 313 GLU A O 1
ATOM 2490 N N . ALA A 1 314 ? 30.885 -7.653 -28.393 1.00 89.75 314 ALA A N 1
ATOM 2491 C CA . ALA A 1 314 ? 32.076 -7.675 -27.546 1.00 89.75 314 ALA A CA 1
ATOM 2492 C C . ALA A 1 314 ? 32.604 -6.262 -27.241 1.00 89.75 314 ALA A C 1
ATOM 2494 O O . ALA A 1 314 ? 32.928 -5.964 -26.090 1.00 89.75 314 ALA A O 1
ATOM 2495 N N . GLU A 1 315 ? 32.639 -5.380 -28.243 1.00 87.81 315 GLU A N 1
ATOM 2496 C CA . GLU A 1 315 ? 33.048 -3.978 -28.100 1.00 87.81 315 GLU A CA 1
ATOM 2497 C C . GLU A 1 315 ? 32.138 -3.219 -27.118 1.00 87.81 315 GLU A C 1
ATOM 2499 O O . GLU A 1 315 ? 32.613 -2.569 -26.184 1.00 87.81 315 GLU A O 1
ATOM 2504 N N . ILE A 1 316 ? 30.816 -3.342 -27.280 1.00 88.31 316 ILE A N 1
ATOM 2505 C CA . ILE A 1 316 ? 29.844 -2.671 -26.407 1.00 88.31 316 ILE A CA 1
ATOM 2506 C C . ILE A 1 316 ? 29.888 -3.252 -24.990 1.00 88.31 316 ILE A C 1
ATOM 2508 O O . ILE A 1 316 ? 29.864 -2.506 -24.003 1.00 88.31 316 ILE A O 1
ATOM 2512 N N . ARG A 1 317 ? 30.014 -4.578 -24.872 1.00 88.81 317 ARG A N 1
ATOM 2513 C CA . ARG A 1 317 ? 30.123 -5.271 -23.584 1.00 88.81 317 ARG A CA 1
ATOM 2514 C C . ARG A 1 317 ? 31.370 -4.824 -22.819 1.00 88.81 317 ARG A C 1
ATOM 2516 O O . ARG A 1 317 ? 31.274 -4.561 -21.616 1.00 88.81 317 ARG A O 1
ATOM 2523 N N . ALA A 1 318 ? 32.494 -4.633 -23.518 1.00 86.69 318 ALA A N 1
ATOM 2524 C CA . ALA A 1 318 ? 33.726 -4.085 -22.947 1.00 86.69 318 ALA A CA 1
ATOM 2525 C C . ALA A 1 318 ? 33.541 -2.669 -22.367 1.00 86.69 318 ALA A C 1
ATOM 2527 O O . ALA A 1 318 ? 34.280 -2.283 -21.465 1.00 86.69 318 ALA A O 1
ATOM 2528 N N . GLY A 1 319 ? 32.534 -1.911 -22.825 1.00 79.44 319 GLY A N 1
ATOM 2529 C CA . GLY A 1 319 ? 32.143 -0.632 -22.223 1.00 79.44 319 GLY A CA 1
ATOM 2530 C C . GLY A 1 319 ? 33.161 0.494 -22.412 1.00 79.44 319 GLY A C 1
ATOM 2531 O O . GLY A 1 319 ? 33.151 1.463 -21.655 1.00 79.44 319 GLY A O 1
ATOM 2532 N N . ILE A 1 320 ? 34.046 0.363 -23.403 1.00 78.50 320 ILE A N 1
ATOM 2533 C CA . ILE A 1 320 ? 35.049 1.371 -23.746 1.00 78.50 320 ILE A CA 1
ATOM 2534 C C . ILE A 1 320 ? 34.353 2.567 -24.397 1.00 78.50 320 ILE A C 1
ATOM 2536 O O . ILE A 1 320 ? 33.842 2.461 -25.509 1.00 78.50 320 ILE A O 1
ATOM 2540 N N . ALA A 1 321 ? 34.357 3.712 -23.716 1.00 79.56 321 ALA A N 1
ATOM 2541 C CA . ALA A 1 321 ? 33.803 4.937 -24.275 1.00 79.56 321 ALA A CA 1
ATOM 2542 C C . ALA A 1 321 ? 34.524 5.309 -25.578 1.00 79.56 321 ALA A C 1
ATOM 2544 O O . ALA A 1 321 ? 35.754 5.337 -25.643 1.00 79.56 321 ALA A O 1
ATOM 2545 N N . GLY A 1 322 ? 33.752 5.605 -26.617 1.00 78.06 322 GLY A N 1
ATOM 2546 C CA . GLY A 1 322 ? 34.293 5.856 -27.943 1.00 78.06 322 GLY A CA 1
ATOM 2547 C C . GLY A 1 322 ? 33.222 6.318 -28.913 1.00 78.06 322 GLY A C 1
ATOM 2548 O O . GLY A 1 322 ? 32.025 6.158 -28.661 1.00 78.06 322 GLY A O 1
ATOM 2549 N N . SER A 1 323 ? 33.671 6.902 -30.022 1.00 83.31 323 SER A N 1
ATOM 2550 C CA . SER A 1 323 ? 32.805 7.250 -31.144 1.00 83.31 323 SER A CA 1
ATOM 2551 C C . SER A 1 323 ? 33.248 6.518 -32.404 1.00 83.31 323 SER A C 1
ATOM 2553 O O . SER A 1 323 ? 34.439 6.266 -32.603 1.00 83.31 323 SER A O 1
ATOM 2555 N N . ARG A 1 324 ? 32.286 6.146 -33.248 1.00 83.56 324 ARG A N 1
ATOM 2556 C CA . ARG A 1 324 ? 32.535 5.408 -34.489 1.00 83.56 324 ARG A CA 1
ATOM 2557 C C . ARG A 1 324 ? 31.567 5.850 -35.575 1.00 83.56 324 ARG A C 1
ATOM 2559 O O . ARG A 1 324 ? 30.410 6.141 -35.290 1.00 83.56 324 ARG A O 1
ATOM 2566 N N . GLN A 1 325 ? 32.047 5.881 -36.815 1.00 86.25 325 GLN A N 1
ATOM 2567 C CA . GLN A 1 325 ? 31.225 6.160 -37.991 1.00 86.25 325 GLN A CA 1
ATOM 2568 C C . GLN A 1 325 ? 30.627 4.876 -38.575 1.00 86.25 325 GLN A C 1
ATOM 2570 O O . GLN A 1 325 ? 31.311 3.856 -38.671 1.00 86.25 325 GLN A O 1
ATOM 2575 N N . PHE A 1 326 ? 29.374 4.969 -39.011 1.00 83.38 326 PHE A N 1
ATOM 2576 C CA . PHE A 1 326 ? 28.591 3.907 -39.632 1.00 83.38 326 PHE A CA 1
ATOM 2577 C C . PHE A 1 326 ? 28.059 4.405 -40.974 1.00 83.38 326 PHE A C 1
ATOM 2579 O O . PHE A 1 326 ? 27.068 5.141 -40.997 1.00 83.38 326 PHE A O 1
ATOM 2586 N N . PRO A 1 327 ? 28.701 4.042 -42.095 1.00 83.06 327 PRO A N 1
ATOM 2587 C CA . PRO A 1 327 ? 28.065 4.188 -43.394 1.00 83.06 327 PRO A CA 1
ATOM 2588 C C . PRO A 1 327 ? 26.875 3.222 -43.490 1.00 83.06 327 PRO A C 1
ATOM 2590 O O . PRO A 1 327 ? 26.932 2.100 -42.978 1.00 83.06 327 PRO A O 1
ATOM 2593 N N . ARG A 1 328 ? 25.792 3.666 -44.124 1.00 83.88 328 ARG A N 1
ATOM 2594 C CA . ARG A 1 328 ? 24.572 2.884 -44.352 1.00 83.88 328 ARG A CA 1
ATOM 2595 C C . ARG A 1 328 ? 24.366 2.611 -45.840 1.00 83.88 328 ARG A C 1
ATOM 2597 O O . ARG A 1 328 ? 24.793 3.403 -46.681 1.00 83.88 328 ARG A O 1
ATOM 2604 N N . ASN A 1 329 ? 23.659 1.525 -46.159 1.00 83.31 329 ASN A N 1
ATOM 2605 C CA . ASN A 1 329 ? 23.297 1.192 -47.544 1.00 83.31 329 ASN A CA 1
ATOM 2606 C C . ASN A 1 329 ? 22.331 2.218 -48.168 1.00 83.31 329 ASN A C 1
ATOM 2608 O O . ASN A 1 329 ? 22.271 2.333 -49.389 1.00 83.31 329 ASN A O 1
ATOM 2612 N N . ASP A 1 330 ? 21.603 2.984 -47.348 1.00 80.81 330 ASP A N 1
ATOM 2613 C CA . ASP A 1 330 ? 20.698 4.057 -47.785 1.00 80.81 330 ASP A CA 1
ATOM 2614 C C . ASP A 1 330 ? 21.407 5.401 -48.054 1.00 80.81 330 ASP A C 1
ATOM 2616 O O . ASP A 1 330 ? 20.754 6.394 -48.372 1.00 80.81 330 ASP A O 1
ATOM 2620 N N . GLY A 1 331 ? 22.740 5.438 -47.941 1.00 80.88 331 GLY A N 1
ATOM 2621 C CA . GLY A 1 331 ? 23.565 6.623 -48.178 1.00 80.88 331 GLY A CA 1
ATOM 2622 C C . GLY A 1 331 ? 23.818 7.487 -46.941 1.00 80.88 331 GLY A C 1
ATOM 2623 O O . GLY A 1 331 ? 24.665 8.380 -47.004 1.00 80.88 331 GLY A O 1
ATOM 2624 N N . ARG A 1 332 ? 23.165 7.219 -45.801 1.00 85.31 332 ARG A N 1
ATOM 2625 C CA . ARG A 1 332 ? 23.415 7.970 -44.562 1.00 85.31 332 ARG A CA 1
ATOM 2626 C C . ARG A 1 332 ? 24.757 7.608 -43.931 1.00 85.31 332 ARG A C 1
ATOM 2628 O O . ARG A 1 332 ? 25.245 6.481 -44.036 1.00 85.31 332 ARG A O 1
ATOM 2635 N N . THR A 1 333 ? 25.353 8.557 -43.210 1.00 88.25 333 THR A N 1
ATOM 2636 C CA . THR A 1 333 ? 26.458 8.285 -42.280 1.00 88.25 333 THR A CA 1
ATOM 2637 C C . THR A 1 333 ? 26.028 8.635 -40.862 1.00 88.25 333 THR A C 1
ATOM 2639 O O . THR A 1 333 ? 25.795 9.801 -40.559 1.00 88.25 333 THR A O 1
ATOM 2642 N N . LEU A 1 334 ? 26.004 7.646 -39.969 1.00 90.12 334 LEU A N 1
ATOM 2643 C CA . LEU A 1 334 ? 25.742 7.867 -38.546 1.00 90.12 334 LEU A CA 1
ATOM 2644 C C . LEU A 1 334 ? 27.051 7.895 -37.754 1.00 90.12 334 LEU A C 1
ATOM 2646 O O . LEU A 1 334 ? 27.969 7.126 -38.032 1.00 90.12 334 LEU A O 1
ATOM 2650 N N . ILE A 1 335 ? 27.132 8.729 -36.722 1.00 91.50 335 ILE A N 1
ATOM 2651 C CA . ILE A 1 335 ? 28.138 8.602 -35.664 1.00 91.50 335 ILE A CA 1
ATOM 2652 C C . ILE A 1 335 ? 27.463 7.971 -34.458 1.00 91.50 335 ILE A C 1
ATOM 2654 O O . ILE A 1 335 ? 26.517 8.547 -33.922 1.00 91.50 335 ILE A O 1
ATOM 2658 N N . SER A 1 336 ? 27.961 6.815 -34.013 1.00 91.38 336 SER A N 1
ATOM 2659 C CA . SER A 1 336 ? 27.593 6.279 -32.705 1.00 91.38 336 SER A CA 1
ATOM 2660 C C . SER A 1 336 ? 28.569 6.767 -31.649 1.00 91.38 336 SER A C 1
ATOM 2662 O O . SER A 1 336 ? 29.776 6.648 -31.867 1.00 91.38 336 SER A O 1
ATOM 2664 N N . SER A 1 337 ? 28.074 7.183 -30.492 1.00 91.62 337 SER A N 1
ATOM 2665 C CA . SER A 1 337 ? 28.871 7.411 -29.288 1.00 91.62 337 SER A CA 1
ATOM 2666 C C . SER A 1 337 ? 28.383 6.490 -28.183 1.00 91.62 337 SER A C 1
ATOM 2668 O O . SER A 1 337 ? 27.180 6.387 -27.956 1.00 91.62 337 SER A O 1
ATOM 2670 N N . MET A 1 338 ? 29.303 5.828 -27.487 1.00 91.62 338 MET A N 1
ATOM 2671 C CA . MET A 1 338 ? 28.968 4.937 -26.378 1.00 91.62 338 MET A CA 1
ATOM 2672 C C . MET A 1 338 ? 29.585 5.425 -25.071 1.00 91.62 338 MET A C 1
ATOM 2674 O O . MET A 1 338 ? 30.733 5.872 -25.043 1.00 91.62 338 MET A O 1
ATOM 2678 N N . ALA A 1 339 ? 28.813 5.326 -23.990 1.00 90.38 339 ALA A N 1
ATOM 2679 C CA . ALA A 1 339 ? 29.249 5.620 -22.635 1.00 90.38 339 ALA A CA 1
ATOM 2680 C C . ALA A 1 339 ? 28.752 4.539 -21.654 1.00 90.38 339 ALA A C 1
ATOM 2682 O O . ALA A 1 339 ? 27.585 4.135 -21.716 1.00 90.38 339 ALA A O 1
ATOM 2683 N N . PRO A 1 340 ? 29.595 4.070 -20.717 1.00 90.19 340 PRO A N 1
ATOM 2684 C CA . PRO A 1 340 ? 29.147 3.189 -19.648 1.00 90.19 340 PRO A CA 1
ATOM 2685 C C . PRO A 1 340 ? 28.295 3.957 -18.629 1.00 90.19 340 PRO A C 1
ATOM 2687 O O . PRO A 1 340 ? 28.589 5.097 -18.273 1.00 90.19 340 PRO A O 1
ATOM 2690 N N . LEU A 1 341 ? 27.248 3.305 -18.129 1.00 89.00 341 LEU A N 1
ATOM 2691 C CA . LEU A 1 341 ? 26.384 3.791 -17.056 1.00 89.00 341 LEU A CA 1
ATOM 2692 C C . LEU A 1 341 ? 26.522 2.901 -15.807 1.00 89.00 341 LEU A C 1
ATOM 2694 O O . LEU A 1 341 ? 27.109 1.814 -15.843 1.00 89.00 341 LEU A O 1
ATOM 2698 N N . ALA A 1 342 ? 25.972 3.367 -14.683 1.00 86.00 342 ALA A N 1
ATOM 2699 C CA . ALA A 1 342 ? 25.964 2.619 -13.427 1.00 86.00 342 ALA A CA 1
ATOM 2700 C C . ALA A 1 342 ? 25.280 1.245 -13.574 1.00 86.00 342 ALA A C 1
ATOM 2702 O O . ALA A 1 342 ? 24.353 1.075 -14.366 1.00 86.00 342 ALA A O 1
ATOM 2703 N N . GLY A 1 343 ? 25.734 0.260 -12.792 1.00 86.56 343 GLY A N 1
ATOM 2704 C CA . GLY A 1 343 ? 25.146 -1.085 -12.784 1.00 86.56 343 GLY A CA 1
ATOM 2705 C C . GLY A 1 343 ? 25.453 -1.926 -14.028 1.00 86.56 343 GLY A C 1
ATOM 2706 O O . GLY A 1 343 ? 24.702 -2.840 -14.334 1.00 86.56 343 GLY A O 1
ATOM 2707 N N . GLY A 1 344 ? 26.525 -1.614 -14.765 1.00 87.19 344 GLY A N 1
ATOM 2708 C CA . GLY A 1 344 ? 26.911 -2.376 -15.960 1.00 87.19 344 GLY A CA 1
ATOM 2709 C C . GLY A 1 344 ? 26.142 -1.997 -17.228 1.00 87.19 344 GLY A C 1
ATOM 2710 O O . GLY A 1 344 ? 26.407 -2.574 -18.278 1.00 87.19 344 GLY A O 1
ATOM 2711 N N . LYS A 1 345 ? 25.260 -0.994 -17.157 1.00 92.88 345 LYS A N 1
ATOM 2712 C CA . LYS A 1 345 ? 24.481 -0.493 -18.293 1.00 92.88 345 LYS A CA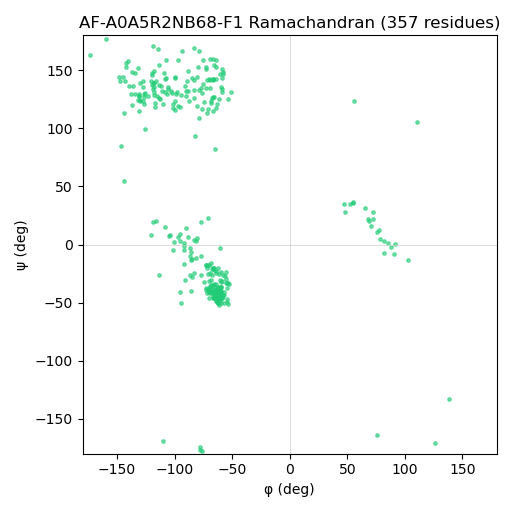 1
ATOM 2713 C C . LYS A 1 345 ? 25.355 0.239 -19.314 1.00 92.88 345 LYS A C 1
ATOM 2715 O O . LYS A 1 345 ? 26.460 0.699 -18.998 1.00 92.88 345 LYS A O 1
ATOM 2720 N N . ARG A 1 346 ? 24.863 0.370 -20.544 1.00 93.31 346 ARG A N 1
ATOM 2721 C CA . ARG A 1 346 ? 25.535 1.068 -21.650 1.00 93.31 346 ARG A CA 1
ATOM 2722 C C . ARG A 1 346 ? 24.563 2.026 -22.313 1.00 93.31 346 ARG A C 1
ATOM 2724 O O . ARG A 1 346 ? 23.477 1.619 -22.702 1.00 93.31 346 ARG A O 1
ATOM 2731 N N . PHE A 1 347 ? 24.964 3.280 -22.453 1.00 93.38 347 PHE A N 1
ATOM 2732 C CA . PHE A 1 347 ? 24.256 4.274 -23.245 1.00 93.38 347 PHE A CA 1
ATOM 2733 C C . PHE A 1 347 ? 24.924 4.383 -24.607 1.00 93.38 347 PHE A C 1
ATOM 2735 O O . PHE A 1 347 ? 26.140 4.558 -24.683 1.00 93.38 347 PHE A O 1
ATOM 2742 N N . ILE A 1 348 ? 24.135 4.294 -25.671 1.00 93.88 348 ILE A N 1
ATOM 2743 C CA . ILE A 1 348 ? 24.596 4.463 -27.040 1.00 93.88 348 ILE A CA 1
ATOM 2744 C C . ILE A 1 348 ? 23.704 5.504 -27.707 1.00 93.88 348 ILE A C 1
ATOM 2746 O O . ILE A 1 348 ? 22.483 5.350 -27.753 1.00 93.88 348 ILE A O 1
ATOM 2750 N N . SER A 1 349 ? 24.321 6.559 -28.225 1.00 93.69 349 SER A N 1
ATOM 2751 C CA . SER A 1 349 ? 23.652 7.558 -29.048 1.00 93.69 349 SER A CA 1
ATOM 2752 C C . SER A 1 349 ? 24.106 7.459 -30.495 1.00 93.69 349 SER A C 1
ATOM 2754 O O . SER A 1 349 ? 25.259 7.136 -30.761 1.00 93.69 349 SER A O 1
ATOM 2756 N N . TYR A 1 350 ? 23.206 7.761 -31.422 1.00 92.69 350 TYR A N 1
ATOM 2757 C CA . TYR A 1 350 ? 23.438 7.790 -32.858 1.00 92.69 350 TYR A CA 1
ATOM 2758 C C . TYR A 1 350 ? 23.005 9.147 -33.392 1.00 92.69 350 TYR A C 1
ATOM 2760 O O . TYR A 1 350 ? 21.897 9.601 -33.108 1.00 92.69 350 TYR A O 1
ATOM 2768 N N . VAL A 1 351 ? 23.874 9.798 -34.155 1.00 91.69 351 VAL A N 1
ATOM 2769 C CA . VAL A 1 351 ? 23.599 11.092 -34.786 1.00 91.69 351 VAL A CA 1
ATOM 2770 C C . VAL A 1 351 ? 23.859 10.962 -36.276 1.00 91.69 351 VAL A C 1
ATOM 2772 O O . VAL A 1 351 ? 24.914 10.466 -36.667 1.00 91.69 351 VAL A O 1
ATOM 2775 N N . ASP A 1 352 ? 22.913 11.405 -37.096 1.00 89.75 352 ASP A N 1
ATOM 2776 C CA . ASP A 1 352 ? 23.109 11.510 -38.538 1.00 89.75 352 ASP A CA 1
ATOM 2777 C C . ASP A 1 352 ? 24.004 12.716 -38.855 1.00 89.75 352 ASP A C 1
ATOM 2779 O O . ASP A 1 352 ? 23.716 13.842 -38.451 1.00 89.75 352 ASP A O 1
ATOM 2783 N N . VAL A 1 353 ? 25.118 12.465 -39.542 1.00 88.19 353 VAL A N 1
ATOM 2784 C CA . VAL A 1 353 ? 26.101 13.484 -39.942 1.00 88.19 353 VAL A CA 1
ATOM 2785 C C . VAL A 1 353 ? 26.252 13.577 -41.457 1.00 88.19 353 VAL A C 1
ATOM 2787 O O . VAL A 1 353 ? 27.266 14.080 -41.942 1.00 88.19 353 VAL A O 1
ATOM 2790 N N . THR A 1 354 ? 25.266 13.085 -42.208 1.00 82.69 354 THR A N 1
ATOM 2791 C CA . THR A 1 354 ? 25.294 13.061 -43.677 1.00 82.69 354 THR A CA 1
ATOM 2792 C C . THR A 1 354 ? 25.540 14.464 -44.247 1.00 82.69 354 THR A C 1
ATOM 2794 O O . THR A 1 354 ? 26.516 14.658 -44.966 1.00 82.69 354 THR A O 1
ATOM 2797 N N . ASP A 1 355 ? 24.788 15.471 -43.794 1.00 74.81 355 ASP A N 1
ATOM 2798 C CA . ASP A 1 355 ? 24.917 16.861 -44.269 1.00 74.81 355 ASP A CA 1
ATOM 2799 C C . ASP A 1 355 ? 26.181 17.586 -43.764 1.00 74.81 355 ASP A C 1
ATOM 2801 O O . ASP A 1 355 ? 26.579 18.620 -44.300 1.00 74.81 355 ASP A O 1
ATOM 2805 N N . MET A 1 356 ? 26.829 17.073 -42.712 1.00 67.94 356 MET A N 1
ATOM 2806 C CA . MET A 1 356 ? 28.055 17.667 -42.162 1.00 67.94 356 MET A CA 1
ATOM 2807 C C . MET A 1 356 ? 29.311 17.270 -42.949 1.00 67.94 356 MET A C 1
ATOM 2809 O O . MET A 1 356 ? 30.364 17.864 -42.724 1.00 67.94 356 MET A O 1
ATOM 2813 N N . LYS A 1 357 ? 29.217 16.282 -43.850 1.00 55.06 357 LYS A N 1
ATOM 2814 C CA . LYS A 1 357 ? 30.319 15.868 -44.734 1.00 55.06 357 LYS A CA 1
ATOM 2815 C C . LYS A 1 357 ? 30.446 16.718 -45.998 1.00 55.06 357 LYS A C 1
ATOM 2817 O O . LYS A 1 357 ? 31.545 16.799 -46.537 1.00 55.06 357 LYS A O 1
ATOM 2822 N N . ASP A 1 358 ? 29.363 17.352 -46.440 1.00 49.53 358 ASP A N 1
ATOM 2823 C CA . ASP A 1 358 ? 29.312 18.105 -47.702 1.00 49.53 358 ASP A CA 1
ATOM 2824 C C . ASP A 1 358 ? 29.693 19.593 -47.545 1.00 49.53 358 ASP A C 1
ATOM 2826 O O . ASP A 1 358 ? 29.438 20.405 -48.439 1.00 49.53 358 ASP A O 1
ATOM 2830 N N . ARG A 1 359 ? 30.297 19.972 -46.409 1.00 42.28 359 ARG A N 1
ATOM 2831 C CA . ARG A 1 359 ? 30.688 21.349 -46.071 1.00 42.28 359 ARG A CA 1
ATOM 2832 C C . ARG A 1 359 ? 32.186 21.556 -45.925 1.00 42.28 359 ARG A C 1
ATOM 2834 O O . ARG A 1 359 ? 32.850 20.695 -45.307 1.00 42.28 359 ARG A O 1
#